Protein 1N5N (pdb70)

Nearest PDB structures (foldseek):
  1ix1-assembly1_B  TM=1.004E+00  e=1.210E-31  Pseudomonas aeruginosa
  1s17-assembly2_B  TM=1.002E+00  e=6.269E-31  Pseudomonas aeruginosa
  6jev-assembly1_A  TM=9.852E-01  e=1.104E-24  Acinetobacter baumannii MRSN 3527
  5j46-assembly1_A  TM=9.784E-01  e=1.003E-22  Burkholderia multivorans ATCC 17616
  6iky-assembly1_A  TM=9.535E-01  e=4.746E-15  Xanthomonas oryzae pv. oryzae KACC 10331

Secondary structure (DSSP, 8-state):
--PPPPP-TT-GGGGPBPBPPS---HHHHHHHHHHHHHHHHTT-SEEEGGGGT--BSEEEEE-STTS--EEEEEEEEEEES-S-EEEEEE--TTSTT--EEEEEES-EEEEEE-TTS-EEEEEE-HHHHHHHHHHHHHHBT--GGGGS-HHHHHHHHHHHHHHHHH-/-PPPPP-TT-GGGGPBPBPPS---HHHHHHHHHHHHHHHHTT-SEEEGGGGT--BSEEEEE-SSSS--EEEEEEEEEEES-SPBP--EE--TTSTT--EE---BSEEEEEEE-TTS-EEEEEEEHHHHHHHHHHHHHHBT--GGGGS-HHHHHHHHHHHHHHH-

Organism: Pseudomonas aeruginosa (strain ATCC 15692 / DSM 22644 / CIP 104116 / JCM 14847 / LMG 12228 / 1C / PRS 101 / PAO1) (NCBI:txid208964)

Sequence (331 aa):
MAILNILEFPDPRLRTIAKPVEVVDDAVRQLIDDMFETMYEAPGIGLAATQVNVHKRIVVMDLSEDKSEPRVFINPEFEPLTEEMDQYQEGCLSVPGFYENVDRPQKVRIKALDRDGNPFEEVAEGLLAVCIQHECDHLNGKLFVDYLSTLKRDRIRKKLEKQHRQQAILNILEFPDPRLRTIAKPVEVVDDAVRQLIDDMFETMYEAPGIGLAATQVNVHKRIVVMDLSEDKSEPRVFINPEFEPLTEEMDQYQEGCLSVPGFYENVDRPQKVRIKALDRDGNPFEEVAEGLLAVCIQHECDHLNGKLFVDYLSTLKRDRIRKKLEKQHR

B-factor: mean 24.52, std 13.26, range [7.73, 86.83]

Radius of gyration: 24.17 Å; Cα contacts (8 Å, |Δi|>4): 658; chains: 2; bounding box: 47×73×45 Å

Structure (mmCIF, N/CA/C/O backbone):
data_1N5N
#
_entry.id   1N5N
#
_cell.length_a   68.612
_cell.length_b   73.562
_cell.length_c   75.995
_cell.angle_alpha   90.00
_cell.angle_beta   90.00
_cell.angle_gamma   90.00
#
_symmetry.space_group_name_H-M   'P 21 21 21'
#
loop_
_entity.id
_entity.type
_entity.pdbx_description
1 polymer 'Peptide deformylase'
2 non-polymer 'ZINC ION'
3 non-polymer GLYCEROL
4 water water
#
loop_
_atom_site.group_PDB
_atom_site.id
_atom_site.type_symbol
_atom_site.label_atom_id
_atom_site.label_alt_id
_atom_site.label_comp_id
_atom_site.label_asym_id
_atom_site.label_entity_id
_atom_site.label_seq_id
_atom_site.pdbx_PDB_ins_code
_atom_site.Cartn_x
_atom_site.Cartn_y
_atom_site.Cartn_z
_atom_site.occupancy
_atom_site.B_iso_or_equiv
_atom_site.auth_seq_id
_atom_site.auth_comp_id
_atom_site.auth_asym_id
_atom_site.auth_atom_id
_atom_site.pdbx_PDB_model_num
ATOM 1 N N . MET A 1 13 ? 42.774 65.331 47.541 1.00 42.95 1 MET A N 1
ATOM 2 C CA . MET A 1 13 ? 43.896 64.451 46.956 1.00 48.19 1 MET A CA 1
ATOM 3 C C . MET A 1 13 ? 44.607 63.453 47.891 1.00 46.40 1 MET A C 1
ATOM 4 O O . MET A 1 13 ? 45.518 63.804 48.655 1.00 55.20 1 MET A O 1
ATOM 6 N N . ALA A 1 14 ? 44.308 62.181 47.724 1.00 34.32 2 ALA A N 1
ATOM 7 C CA . ALA A 1 14 ? 44.864 61.127 48.601 1.00 31.36 2 ALA A CA 1
ATOM 8 C C . ALA A 1 14 ? 45.898 60.231 47.972 1.00 33.46 2 ALA A C 1
ATOM 9 O O . ALA A 1 14 ? 45.763 59.754 46.790 1.00 27.33 2 ALA A O 1
ATOM 11 N N . ILE A 1 15 ? 46.902 59.912 48.773 1.00 22.14 3 ILE A N 1
ATOM 12 C CA . ILE A 1 15 ? 47.843 58.948 48.297 1.00 28.84 3 ILE A CA 1
ATOM 13 C C . ILE A 1 15 ? 47.211 57.631 48.828 1.00 37.82 3 ILE A C 1
ATOM 14 O O . ILE A 1 15 ? 47.067 57.471 50.054 1.00 31.99 3 ILE A O 1
ATOM 19 N N . LEU A 1 16 ? 46.854 56.697 47.933 1.00 24.32 4 LEU A N 1
ATOM 20 C CA . LEU A 1 16 ? 46.213 55.428 48.331 1.00 20.04 4 LEU A CA 1
ATOM 21 C C . LEU A 1 16 ? 47.264 54.365 48.654 1.00 16.36 4 LEU A C 1
ATOM 22 O O . LEU A 1 16 ? 48.367 54.273 48.057 1.00 18.30 4 LEU A O 1
ATOM 27 N N . ASN A 1 17 ? 46.880 53.368 49.443 1.00 17.91 5 ASN A N 1
ATOM 28 C CA . ASN A 1 17 ? 47.914 52.332 49.719 1.00 21.75 5 ASN A CA 1
ATOM 29 C C . ASN A 1 17 ? 47.961 51.410 48.521 1.00 20.46 5 ASN A C 1
ATOM 30 O O . ASN A 1 17 ? 46.845 51.054 48.020 1.00 21.28 5 ASN A O 1
ATOM 35 N N . ILE A 1 18 ? 49.156 51.001 48.099 1.00 17.03 6 ILE A N 1
ATOM 36 C CA . ILE A 1 18 ? 49.198 50.090 46.945 1.00 16.57 6 ILE A CA 1
ATOM 37 C C . ILE A 1 18 ? 49.394 48.688 47.507 1.00 19.78 6 ILE A C 1
ATOM 38 O O . ILE A 1 18 ? 50.365 48.486 48.322 1.00 16.70 6 ILE A O 1
ATOM 43 N N . LEU A 1 19 ? 48.470 47.792 47.130 1.00 15.00 7 LEU A N 1
ATOM 44 C CA . LEU A 1 19 ? 48.621 46.410 47.554 1.00 18.84 7 LEU A CA 1
ATOM 45 C C . LEU A 1 19 ? 49.893 45.847 47.011 1.00 15.81 7 LEU A C 1
ATOM 46 O O . LEU A 1 19 ? 50.320 46.117 45.830 1.00 17.16 7 LEU A O 1
ATOM 51 N N . GLU A 1 20 ? 50.429 44.839 47.728 1.00 17.30 8 GLU A N 1
ATOM 52 C CA . GLU A 1 20 ? 51.649 44.195 47.209 1.00 11.25 8 GLU A CA 1
ATOM 53 C C . GLU A 1 20 ? 51.523 42.681 47.161 1.00 17.33 8 GLU A C 1
ATOM 54 O O . GLU A 1 20 ? 50.867 42.100 48.043 1.00 18.37 8 GLU A O 1
ATOM 60 N N . PHE A 1 21 ? 52.087 42.139 46.115 1.00 17.45 9 PHE A N 1
ATOM 61 C CA . PHE A 1 21 ? 52.133 40.659 45.928 1.00 20.21 9 PHE A CA 1
ATOM 62 C C . PHE A 1 21 ? 52.726 40.185 47.352 1.00 22.10 9 PHE A C 1
ATOM 63 O O . PHE A 1 21 ? 53.806 40.655 47.747 1.00 20.12 9 PHE A O 1
ATOM 71 N N . PRO A 1 22 ? 52.160 39.096 47.958 1.00 30.24 10 PRO A N 1
ATOM 72 C CA . PRO A 1 22 ? 51.068 38.262 47.457 1.00 16.21 10 PRO A CA 1
ATOM 73 C C . PRO A 1 22 ? 49.691 38.464 48.031 1.00 21.93 10 PRO A C 1
ATOM 74 O O . PRO A 1 22 ? 48.922 37.497 48.282 1.00 25.41 10 PRO A O 1
ATOM 78 N N . ASP A 1 23 ? 49.355 39.673 48.261 1.00 19.27 11 ASP A N 1
ATOM 79 C CA . ASP A 1 23 ? 48.041 40.037 48.796 1.00 17.86 11 ASP A CA 1
ATOM 80 C C . ASP A 1 23 ? 46.996 39.412 47.804 1.00 24.76 11 ASP A C 1
ATOM 81 O O . ASP A 1 23 ? 46.953 39.673 46.575 1.00 21.46 11 ASP A O 1
ATOM 86 N N . PRO A 1 24 ? 46.139 38.555 48.322 1.00 18.05 12 PRO A N 1
ATOM 87 C CA . PRO A 1 24 ? 45.176 37.934 47.359 1.00 21.15 12 PRO A CA 1
ATOM 88 C C . PRO A 1 24 ? 44.260 38.920 46.756 1.00 18.20 12 PRO A C 1
ATOM 89 O O . PRO A 1 24 ? 43.523 38.581 45.804 1.00 22.99 12 PRO A O 1
ATOM 93 N N . ARG A 1 25 ? 44.140 40.114 47.349 1.00 18.03 13 ARG A N 1
ATOM 94 C CA . ARG A 1 25 ? 43.194 41.003 46.710 1.00 19.83 13 ARG A CA 1
ATOM 95 C C . ARG A 1 25 ? 43.684 41.461 45.283 1.00 27.92 13 ARG A C 1
ATOM 96 O O . ARG A 1 25 ? 42.890 41.966 44.527 1.00 20.93 13 ARG A O 1
ATOM 104 N N . LEU A 1 26 ? 44.958 41.251 44.981 1.00 16.84 14 LEU A N 1
ATOM 105 C CA . LEU A 1 26 ? 45.485 41.630 43.675 1.00 11.80 14 LEU A CA 1
ATOM 106 C C . LEU A 1 26 ? 44.968 40.617 42.675 1.00 18.67 14 LEU A C 1
ATOM 107 O O . LEU A 1 26 ? 45.233 40.731 41.478 1.00 19.25 14 LEU A O 1
ATOM 112 N N . ARG A 1 27 ? 44.344 39.476 43.161 1.00 18.69 15 ARG A N 1
ATOM 113 C CA . ARG A 1 27 ? 43.851 38.529 42.156 1.00 17.38 15 ARG A CA 1
ATOM 114 C C . ARG A 1 27 ? 42.380 38.779 41.810 1.00 19.00 15 ARG A C 1
ATOM 115 O O . ARG A 1 27 ? 41.816 38.031 40.996 1.00 19.17 15 ARG A O 1
ATOM 123 N N . THR A 1 28 ? 41.761 39.794 42.378 1.00 19.46 16 THR A N 1
ATOM 124 C CA . THR A 1 28 ? 40.411 39.970 42.059 1.00 21.57 16 THR A CA 1
ATOM 125 C C . THR A 1 28 ? 40.200 40.509 40.686 1.00 26.66 16 THR A C 1
ATOM 126 O O . THR A 1 28 ? 40.969 41.346 40.225 1.00 18.91 16 THR A O 1
ATOM 130 N N . ILE A 1 29 ? 39.116 40.083 40.054 1.00 18.00 17 ILE A N 1
ATOM 131 C CA . ILE A 1 29 ? 38.845 40.576 38.679 1.00 22.15 17 ILE A CA 1
ATOM 132 C C . ILE A 1 29 ? 38.076 41.825 38.823 1.00 22.54 17 ILE A C 1
ATOM 133 O O . ILE A 1 29 ? 37.011 41.912 39.454 1.00 18.87 17 ILE A O 1
ATOM 138 N N . ALA A 1 30 ? 38.543 42.878 38.200 1.00 16.27 18 ALA A N 1
ATOM 139 C CA . ALA A 1 30 ? 37.881 44.182 38.369 1.00 15.44 18 ALA A CA 1
ATOM 140 C C . ALA A 1 30 ? 36.535 44.229 37.584 1.00 16.24 18 ALA A C 1
ATOM 141 O O . ALA A 1 30 ? 36.427 43.717 36.465 1.00 15.50 18 ALA A O 1
ATOM 143 N N . LYS A 1 31 ? 35.568 44.939 38.130 1.00 16.83 19 LYS A N 1
ATOM 144 C CA . LYS A 1 31 ? 34.289 45.094 37.419 1.00 23.83 19 LYS A CA 1
ATOM 145 C C . LYS A 1 31 ? 34.320 46.355 36.557 1.00 21.83 19 LYS A C 1
ATOM 146 O O . LYS A 1 31 ? 34.964 47.376 36.903 1.00 19.44 19 LYS A O 1
ATOM 152 N N . PRO A 1 32 ? 33.631 46.272 35.441 1.00 15.83 20 PRO A N 1
ATOM 153 C CA . PRO A 1 32 ? 33.582 47.429 34.518 1.00 14.61 20 PRO A CA 1
ATOM 154 C C . PRO A 1 32 ? 32.946 48.618 35.194 1.00 22.47 20 PRO A C 1
ATOM 155 O O . PRO A 1 32 ? 32.071 48.436 36.084 1.00 19.86 20 PRO A O 1
ATOM 159 N N . VAL A 1 33 ? 33.376 49.809 34.788 1.00 15.73 21 VAL A N 1
ATOM 160 C CA . VAL A 1 33 ? 32.824 51.082 35.208 1.00 16.71 21 VAL A CA 1
ATOM 161 C C . VAL A 1 33 ? 31.604 51.281 34.296 1.00 23.05 21 VAL A C 1
ATOM 162 O O . VAL A 1 33 ? 31.762 51.277 33.051 1.00 19.00 21 VAL A O 1
ATOM 166 N N . GLU A 1 34 ? 30.413 51.485 34.924 1.00 21.47 22 GLU A N 1
ATOM 167 C CA . GLU A 1 34 ? 29.199 51.651 34.106 1.00 19.73 22 GLU A CA 1
ATOM 168 C C . GLU A 1 34 ? 28.911 53.104 33.825 1.00 23.33 22 GLU A C 1
ATOM 169 O O . GLU A 1 34 ? 28.225 53.386 32.885 1.00 25.94 22 GLU A O 1
ATOM 175 N N . VAL A 1 35 ? 29.430 54.025 34.626 1.00 19.77 23 VAL A N 1
ATOM 176 C CA . VAL A 1 35 ? 29.288 55.456 34.277 1.00 23.72 23 VAL A CA 1
ATOM 177 C C . VAL A 1 35 ? 30.528 56.186 34.794 1.00 17.17 23 VAL A C 1
ATOM 178 O O . VAL A 1 35 ? 31.003 55.949 35.913 1.00 19.04 23 VAL A O 1
ATOM 182 N N . VAL A 1 36 ? 31.034 57.025 33.974 1.00 20.06 24 VAL A N 1
ATOM 183 C CA . VAL A 1 36 ? 32.182 57.786 34.399 1.00 14.11 24 VAL A CA 1
ATOM 184 C C . VAL A 1 36 ? 31.671 59.088 35.000 1.00 20.61 24 VAL A C 1
ATOM 185 O O . VAL A 1 36 ? 31.513 60.041 34.325 1.00 25.82 24 VAL A O 1
ATOM 189 N N . ASP A 1 37 ? 31.555 59.093 36.293 1.00 20.10 25 ASP A N 1
ATOM 190 C CA . ASP A 1 37 ? 31.091 60.268 36.998 1.00 23.09 25 ASP A CA 1
ATOM 191 C C . ASP A 1 37 ? 32.205 60.955 37.782 1.00 31.92 25 ASP A C 1
ATOM 192 O O . ASP A 1 37 ? 33.455 60.636 37.611 1.00 20.14 25 ASP A O 1
ATOM 197 N N . ASP A 1 38 ? 31.805 61.992 38.527 1.00 27.66 26 ASP A N 1
ATOM 198 C CA . ASP A 1 38 ? 32.808 62.663 39.254 1.00 35.83 26 ASP A CA 1
ATOM 199 C C . ASP A 1 38 ? 33.482 61.797 40.347 1.00 31.13 26 ASP A C 1
ATOM 200 O O . ASP A 1 38 ? 34.646 62.069 40.594 1.00 30.63 26 ASP A O 1
ATOM 205 N N . ALA A 1 39 ? 32.812 60.834 40.963 1.00 21.79 27 ALA A N 1
ATOM 206 C CA . ALA A 1 39 ? 33.372 59.940 41.910 1.00 24.60 27 ALA A CA 1
ATOM 207 C C . ALA A 1 39 ? 34.567 59.154 41.160 1.00 26.19 27 ALA A C 1
ATOM 208 O O . ALA A 1 39 ? 35.640 58.927 41.711 1.00 18.90 27 ALA A O 1
ATOM 210 N N . VAL A 1 40 ? 34.290 58.706 39.939 1.00 19.18 28 VAL A N 1
ATOM 211 C CA . VAL A 1 40 ? 35.347 57.961 39.156 1.00 17.76 28 VAL A CA 1
ATOM 212 C C . VAL A 1 40 ? 36.524 58.919 38.868 1.00 18.71 28 VAL A C 1
ATOM 213 O O . VAL A 1 40 ? 37.686 58.550 39.016 1.00 16.06 28 VAL A O 1
ATOM 217 N N . ARG A 1 41 ? 36.219 60.123 38.401 1.00 14.37 29 ARG A N 1
ATOM 218 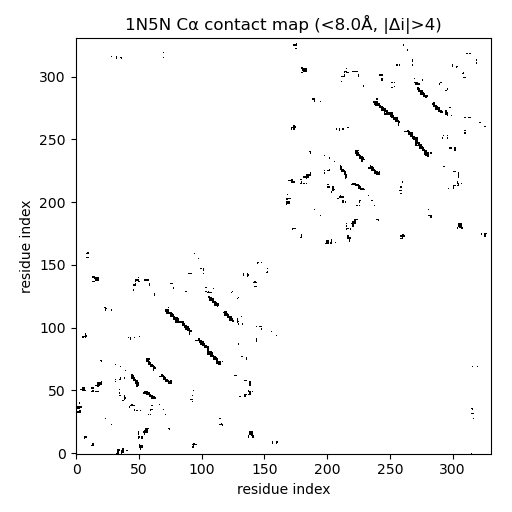C CA . ARG A 1 41 ? 37.310 61.066 38.165 1.00 17.25 29 ARG A CA 1
ATOM 219 C C . ARG A 1 41 ? 38.058 61.404 39.454 1.00 14.90 29 ARG A C 1
ATOM 220 O O . ARG A 1 41 ? 39.307 61.569 39.391 1.00 17.00 29 ARG A O 1
ATOM 228 N N . GLN A 1 42 ? 37.363 61.538 40.587 1.00 15.18 30 GLN A N 1
ATOM 229 C CA . GLN A 1 42 ? 38.149 61.770 41.801 1.00 16.75 30 GLN A CA 1
ATOM 230 C C . GLN A 1 42 ? 39.113 60.553 42.100 1.00 13.68 30 GLN A C 1
ATOM 231 O O . GLN A 1 42 ? 40.241 60.727 42.580 1.00 13.61 30 GLN A O 1
ATOM 237 N N . LEU A 1 43 ? 38.617 59.350 41.924 1.00 17.38 31 LEU A N 1
ATOM 238 C CA . LEU A 1 43 ? 39.463 58.162 42.149 1.00 14.53 31 LEU A CA 1
ATOM 239 C C . LEU A 1 43 ? 40.626 58.240 41.178 1.00 14.99 31 LEU A C 1
ATOM 240 O O . LEU A 1 43 ? 41.730 57.946 41.524 1.00 12.69 31 LEU A O 1
ATOM 245 N N . ILE A 1 44 ? 40.370 58.562 39.907 1.00 17.18 32 ILE A N 1
ATOM 246 C CA . ILE A 1 44 ? 41.477 58.696 38.979 1.00 10.78 32 ILE A CA 1
ATOM 247 C C . ILE A 1 44 ? 42.541 59.722 39.438 1.00 10.16 32 ILE A C 1
ATOM 248 O O . ILE A 1 44 ? 43.782 59.458 39.365 1.00 11.15 32 ILE A O 1
ATOM 253 N N . ASP A 1 45 ? 42.090 60.858 39.933 1.00 12.10 33 ASP A N 1
ATOM 254 C CA . ASP A 1 45 ? 43.054 61.835 40.415 1.00 10.38 33 ASP A CA 1
ATOM 255 C C . ASP A 1 45 ? 43.818 61.274 41.616 1.00 11.90 33 ASP A C 1
ATOM 256 O O . ASP A 1 45 ? 45.010 61.508 41.754 1.00 12.23 33 ASP A O 1
ATOM 261 N N . ASP A 1 46 ? 43.160 60.539 42.477 1.00 12.79 34 ASP A N 1
ATOM 262 C CA . ASP A 1 46 ? 43.942 59.951 43.608 1.00 12.96 34 ASP A CA 1
ATOM 263 C C . ASP A 1 46 ? 44.920 58.849 43.122 1.00 12.60 34 ASP A C 1
ATOM 264 O O . ASP A 1 46 ? 46.045 58.664 43.634 1.00 13.95 34 ASP A O 1
ATOM 269 N N . MET A 1 47 ? 44.487 58.104 42.108 1.00 13.94 35 MET A N 1
ATOM 270 C CA . MET A 1 47 ? 45.355 57.057 41.532 1.00 10.82 35 MET A CA 1
ATOM 271 C C . MET A 1 47 ? 46.517 57.709 40.815 1.00 8.62 35 MET A C 1
ATOM 272 O O . MET A 1 47 ? 47.705 57.219 40.985 1.00 10.28 35 MET A O 1
ATOM 277 N N . PHE A 1 48 ? 46.261 58.882 40.172 1.00 10.78 36 PHE A N 1
ATOM 278 C CA . PHE A 1 48 ? 47.444 59.535 39.548 1.00 11.29 36 PHE A CA 1
ATOM 279 C C . PHE A 1 48 ? 48.414 60.075 40.648 1.00 14.26 36 PHE A C 1
ATOM 280 O O . PHE A 1 48 ? 49.592 60.001 40.575 1.00 11.64 36 PHE A O 1
ATOM 288 N N . GLU A 1 49 ? 47.875 60.587 41.717 1.00 11.37 37 GLU A N 1
ATOM 289 C CA . GLU A 1 49 ? 48.800 61.191 42.739 1.00 14.68 37 GLU A CA 1
ATOM 290 C C . GLU A 1 49 ? 49.556 60.030 43.403 1.00 12.52 37 GLU A C 1
ATOM 291 O O . GLU A 1 49 ? 50.753 60.148 43.711 1.00 18.14 37 GLU A O 1
ATOM 297 N N . THR A 1 50 ? 48.867 58.901 43.594 1.00 13.35 38 THR A N 1
ATOM 298 C CA . THR A 1 50 ? 49.531 57.728 44.160 1.00 12.04 38 THR A CA 1
ATOM 299 C C . THR A 1 50 ? 50.607 57.216 43.271 1.00 12.24 38 THR A C 1
ATOM 300 O O . THR A 1 50 ? 51.774 56.908 43.695 1.00 13.99 38 THR A O 1
ATOM 304 N N . MET A 1 51 ? 50.306 57.135 41.964 1.00 10.99 39 MET A N 1
ATOM 305 C CA . MET A 1 51 ? 51.308 56.650 40.975 1.00 11.95 39 MET A CA 1
ATOM 306 C C . MET A 1 51 ? 52.483 57.649 40.860 1.00 13.68 39 MET A C 1
ATOM 307 O O . MET A 1 51 ? 53.685 57.229 40.762 1.00 14.50 39 MET A O 1
ATOM 312 N N . TYR A 1 52 ? 52.147 58.956 40.844 1.00 12.20 40 TYR A N 1
ATOM 313 C CA . TYR A 1 52 ? 53.288 59.905 40.713 1.00 18.28 40 TYR A CA 1
ATOM 314 C C . TYR A 1 52 ? 54.143 59.888 41.958 1.00 17.33 40 TYR A C 1
ATOM 315 O O . TYR A 1 52 ? 55.372 60.043 41.817 1.00 15.65 40 TYR A O 1
ATOM 324 N N . GLU A 1 53 ? 53.541 59.616 43.088 1.00 16.12 41 GLU A N 1
ATOM 325 C CA . GLU A 1 53 ? 54.350 59.689 44.341 1.00 19.08 41 GLU A CA 1
ATOM 326 C C . GLU A 1 53 ? 55.193 58.421 44.582 1.00 26.96 41 GLU A C 1
ATOM 327 O O . GLU A 1 53 ? 56.187 58.450 45.222 1.00 19.67 41 GLU A O 1
ATOM 333 N N . ALA A 1 54 ? 54.796 57.331 43.972 1.00 16.11 42 ALA A N 1
ATOM 334 C CA . ALA A 1 54 ? 55.410 55.999 44.167 1.00 18.64 42 ALA A CA 1
ATOM 335 C C . ALA A 1 54 ? 56.950 56.056 43.982 1.00 27.63 42 ALA A C 1
ATOM 336 O O . ALA A 1 54 ? 57.643 55.677 44.919 1.00 35.42 42 ALA A O 1
ATOM 338 N N . PRO A 1 55 ? 57.486 56.443 42.785 1.00 24.90 43 PRO A N 1
ATOM 339 C CA . PRO A 1 55 ? 56.739 56.829 41.549 1.00 19.53 43 PRO A CA 1
ATOM 340 C C . PRO A 1 55 ? 56.642 55.595 40.600 1.00 18.72 43 PRO A C 1
ATOM 341 O O . PRO A 1 55 ? 57.389 54.610 40.707 1.00 15.88 43 PRO A O 1
ATOM 345 N N . GLY A 1 56 ? 55.707 55.630 39.635 1.00 13.67 44 GLY A N 1
ATOM 346 C CA . GLY A 1 56 ? 55.539 54.529 38.709 1.00 14.17 44 GLY A CA 1
ATOM 347 C C . GLY A 1 56 ? 54.940 55.203 37.451 1.00 15.65 44 GLY A C 1
ATOM 348 O O . GLY A 1 56 ? 54.597 56.433 37.532 1.00 15.37 44 GLY A O 1
ATOM 349 N N . ILE A 1 57 ? 54.909 54.494 36.320 1.00 13.45 45 ILE A N 1
ATOM 350 C CA . ILE A 1 57 ? 54.320 55.039 35.138 1.00 11.35 45 ILE A CA 1
ATOM 351 C C . ILE A 1 57 ? 52.918 54.461 34.854 1.00 10.72 45 ILE A C 1
ATOM 352 O O . ILE A 1 57 ? 52.279 54.907 33.872 1.00 12.51 45 ILE A O 1
ATOM 357 N N . GLY A 1 58 ? 52.469 53.491 35.686 1.00 12.39 46 GLY A N 1
ATOM 358 C CA . GLY A 1 58 ? 51.145 52.969 35.363 1.00 14.79 46 GLY A CA 1
ATOM 359 C C . GLY A 1 58 ? 50.557 52.474 36.672 1.00 13.96 46 GLY A C 1
ATOM 360 O O . GLY A 1 58 ? 51.290 52.116 37.587 1.00 12.16 46 GLY A O 1
ATOM 361 N N . LEU A 1 59 ? 49.242 52.533 36.779 1.00 7.78 47 LEU A N 1
ATOM 362 C CA . LEU A 1 59 ? 48.702 52.028 38.045 1.00 8.70 47 LEU A CA 1
ATOM 363 C C . LEU A 1 59 ? 47.205 51.559 37.685 1.00 11.90 47 LEU A C 1
ATOM 364 O O . LEU A 1 59 ? 46.528 52.250 36.968 1.00 15.85 47 LEU A O 1
ATOM 369 N N . ALA A 1 60 ? 46.850 50.350 38.076 1.00 8.31 48 ALA A N 1
ATOM 370 C CA . ALA A 1 60 ? 45.433 49.865 37.844 1.00 9.50 48 ALA A CA 1
ATOM 371 C C . ALA A 1 60 ? 44.672 49.967 39.183 1.00 13.31 48 ALA A C 1
ATOM 372 O O . ALA A 1 60 ? 45.235 49.847 40.247 1.00 12.59 48 ALA A O 1
ATOM 374 N N . ALA A 1 61 ? 43.363 50.177 39.093 1.00 13.55 49 ALA A N 1
ATOM 375 C CA . ALA A 1 61 ? 42.657 50.403 40.339 1.00 12.21 49 ALA A CA 1
ATOM 376 C C . ALA A 1 61 ? 42.712 49.209 41.253 1.00 11.63 49 ALA A C 1
ATOM 377 O O . ALA A 1 61 ? 42.704 49.348 42.537 1.00 14.66 49 ALA A O 1
ATOM 379 N N . THR A 1 62 ? 42.847 48.062 40.665 1.00 11.45 50 THR A N 1
ATOM 380 C CA . THR A 1 62 ? 42.939 46.811 41.484 1.00 15.94 50 THR A CA 1
ATOM 381 C C . THR A 1 62 ? 44.078 46.964 42.505 1.00 18.13 50 THR A C 1
ATOM 382 O O . THR A 1 62 ? 44.005 46.518 43.638 1.00 15.78 50 THR A O 1
ATOM 386 N N . GLN A 1 63 ? 45.171 47.587 42.073 1.00 14.74 51 GLN A N 1
ATOM 387 C CA . GLN A 1 63 ? 46.259 47.741 42.990 1.00 11.79 51 GLN A CA 1
ATOM 388 C C . GLN A 1 63 ? 46.035 48.614 44.146 1.00 13.87 51 GLN A C 1
ATOM 389 O O . GLN A 1 63 ? 46.876 48.577 44.990 1.00 17.35 51 GLN A O 1
ATOM 395 N N . VAL A 1 64 ? 45.021 49.495 44.170 1.00 13.76 52 VAL A N 1
ATOM 396 C CA . VAL A 1 64 ? 44.772 50.335 45.312 1.00 14.72 52 VAL A CA 1
ATOM 397 C C . VAL A 1 64 ? 43.540 49.760 45.957 1.00 15.62 52 VAL A C 1
ATOM 398 O O . VAL A 1 64 ? 42.889 50.491 46.650 1.00 19.95 52 VAL A O 1
ATOM 402 N N . ASN A 1 65 ? 43.257 48.466 45.637 1.00 13.82 53 ASN A N 1
ATOM 403 C CA . ASN A 1 65 ? 42.096 47.726 46.206 1.00 15.12 53 ASN A CA 1
ATOM 404 C C . ASN A 1 65 ? 40.759 48.303 45.813 1.00 24.76 53 ASN A C 1
ATOM 405 O O . ASN A 1 65 ? 39.815 48.316 46.583 1.00 18.68 53 ASN A O 1
ATOM 410 N N . VAL A 1 66 ? 40.691 48.821 44.603 1.00 16.42 54 VAL A N 1
ATOM 411 C CA . VAL A 1 66 ? 39.381 49.337 44.103 1.00 20.10 54 VAL A CA 1
ATOM 412 C C . VAL A 1 66 ? 39.192 48.479 42.900 1.00 18.94 54 VAL A C 1
ATOM 413 O O . VAL A 1 66 ? 39.825 48.648 41.895 1.00 19.01 54 VAL A O 1
ATOM 417 N N . HIS A 1 67 ? 38.197 47.595 42.955 1.00 16.76 55 HIS A N 1
ATOM 418 C CA . HIS A 1 67 ? 38.133 46.635 41.914 1.00 12.73 55 HIS A CA 1
ATOM 419 C C . HIS A 1 67 ? 37.280 47.022 40.793 1.00 22.21 55 HIS A C 1
ATOM 420 O O . HIS A 1 67 ? 36.215 46.460 40.579 1.00 15.46 55 HIS A O 1
ATOM 427 N N . LYS A 1 68 ? 37.754 48.061 40.078 1.00 17.09 56 LYS A N 1
ATOM 428 C CA . LYS A 1 68 ? 36.944 48.640 38.993 1.00 16.46 56 LYS A CA 1
ATOM 429 C C . LYS A 1 68 ? 37.971 48.739 37.839 1.00 17.45 56 LYS A C 1
ATOM 430 O O . LYS A 1 68 ? 39.198 48.912 38.087 1.00 15.21 56 LYS A O 1
ATOM 436 N N . ARG A 1 69 ? 37.439 48.775 36.636 1.00 12.76 57 ARG A N 1
ATOM 437 C CA . ARG A 1 69 ? 38.414 48.658 35.498 1.00 10.76 57 ARG A CA 1
ATOM 438 C C . ARG A 1 69 ? 38.832 50.034 35.125 1.00 14.99 57 ARG A C 1
ATOM 439 O O . ARG A 1 69 ? 38.352 50.656 34.168 1.00 13.45 57 ARG A O 1
ATOM 447 N N . ILE A 1 70 ? 39.877 50.468 35.857 1.00 11.63 58 ILE A N 1
ATOM 448 C CA . ILE A 1 70 ? 40.403 51.814 35.535 1.00 11.95 58 ILE A CA 1
ATOM 449 C C . ILE A 1 70 ? 41.908 51.744 35.550 1.00 11.13 58 ILE A C 1
ATOM 450 O O . ILE A 1 70 ? 42.421 51.197 36.492 1.00 10.37 58 ILE A O 1
ATOM 455 N N . VAL A 1 71 ? 42.595 52.271 34.525 1.00 9.34 59 VAL A N 1
ATOM 456 C CA . VAL A 1 71 ? 44.038 52.269 34.552 1.00 11.28 59 VAL A CA 1
ATOM 457 C C . VAL A 1 71 ? 44.489 53.776 34.341 1.00 11.96 59 VAL A C 1
ATOM 458 O O . VAL A 1 71 ? 43.886 54.460 33.504 1.00 14.74 59 VAL A O 1
ATOM 462 N N . VAL A 1 72 ? 45.435 54.259 35.109 1.00 10.98 60 VAL A N 1
ATOM 463 C CA . VAL A 1 72 ? 46.048 55.557 34.802 1.00 10.78 60 VAL A CA 1
ATOM 464 C C . VAL A 1 72 ? 47.587 55.281 34.397 1.00 12.88 60 VAL A C 1
ATOM 465 O O . VAL A 1 72 ? 48.201 54.288 34.780 1.00 13.90 60 VAL A O 1
ATOM 469 N N . MET A 1 73 ? 48.136 56.190 33.596 1.00 10.89 61 MET A N 1
ATOM 470 C CA . MET A 1 73 ? 49.501 56.047 33.230 1.00 12.84 61 MET A CA 1
ATOM 471 C C . MET A 1 73 ? 50.098 57.446 32.923 1.00 8.51 61 MET A C 1
ATOM 472 O O . MET A 1 73 ? 49.363 58.409 32.595 1.00 11.26 61 MET A O 1
ATOM 477 N N . ASP A 1 74 ? 51.394 57.491 32.990 1.00 11.35 62 ASP A N 1
ATOM 478 C CA . ASP A 1 74 ? 52.044 58.686 32.477 1.00 9.48 62 ASP A CA 1
ATOM 479 C C . ASP A 1 74 ? 53.507 58.241 32.226 1.00 17.54 62 ASP A C 1
ATOM 480 O O . ASP A 1 74 ? 54.254 57.901 33.114 1.00 14.54 62 ASP A O 1
ATOM 485 N N . LEU A 1 75 ? 53.747 58.106 30.953 1.00 12.48 63 LEU A N 1
ATOM 486 C CA . LEU A 1 75 ? 54.999 57.543 30.537 1.00 17.23 63 LEU A CA 1
ATOM 487 C C . LEU A 1 75 ? 56.080 58.570 30.468 1.00 18.95 63 LEU A C 1
ATOM 488 O O . LEU A 1 75 ? 57.220 58.184 30.110 1.00 22.07 63 LEU A O 1
ATOM 493 N N . SER A 1 76 ? 55.779 59.822 30.709 1.00 19.05 64 SER A N 1
ATOM 494 C CA . SER A 1 76 ? 56.827 60.838 30.494 1.00 21.15 64 SER A CA 1
ATOM 495 C C . SER A 1 76 ? 57.724 60.935 31.681 1.00 24.15 64 SER A C 1
ATOM 496 O O . SER A 1 76 ? 57.348 60.563 32.804 1.00 24.77 64 SER A O 1
ATOM 499 N N . GLU A 1 77 ? 58.863 61.608 31.462 1.00 33.45 65 GLU A N 1
ATOM 500 C CA . GLU A 1 77 ? 59.818 61.826 32.548 1.00 37.41 65 GLU A CA 1
ATOM 501 C C . GLU A 1 77 ? 59.450 62.987 33.437 1.00 32.15 65 GLU A C 1
ATOM 502 O O . GLU A 1 77 ? 59.803 63.005 34.605 1.00 30.54 65 GLU A O 1
ATOM 508 N N . ASP A 1 78 ? 58.633 63.870 32.921 1.00 25.17 66 ASP A N 1
ATOM 509 C CA . ASP A 1 78 ? 58.254 65.054 33.685 1.00 32.15 66 ASP A CA 1
ATOM 510 C C . ASP A 1 78 ? 56.833 65.105 34.178 1.00 28.11 66 ASP A C 1
ATOM 511 O O . ASP A 1 78 ? 56.376 66.123 34.501 1.00 27.29 66 ASP A O 1
ATOM 516 N N . LYS A 1 79 ? 56.085 63.995 34.056 1.00 24.55 67 LYS A N 1
ATOM 517 C CA . LYS A 1 79 ? 54.749 63.975 34.634 1.00 24.76 67 LYS A CA 1
ATOM 518 C C . LYS A 1 79 ? 53.865 64.907 33.873 1.00 23.54 67 LYS A C 1
ATOM 519 O O . LYS A 1 79 ? 52.838 65.406 34.314 1.00 40.58 67 LYS A O 1
ATOM 525 N N . SER A 1 80 ? 54.093 64.970 32.528 1.00 17.87 68 SER A N 1
ATOM 526 C CA . SER A 1 80 ? 53.353 65.890 31.704 1.00 18.40 68 SER A CA 1
ATOM 527 C C . SER A 1 80 ? 52.387 65.269 30.735 1.00 20.85 68 SER A C 1
ATOM 528 O O . SER A 1 80 ? 51.816 65.951 29.893 1.00 23.04 68 SER A O 1
ATOM 531 N N . GLU A 1 81 ? 52.251 63.927 30.757 1.00 16.61 69 GLU A N 1
ATOM 532 C CA . GLU A 1 81 ? 51.369 63.297 29.728 1.00 12.22 69 GLU A CA 1
ATOM 533 C C . GLU A 1 81 ? 50.442 62.199 30.442 1.00 10.33 69 GLU A C 1
ATOM 534 O O . GLU A 1 81 ? 50.519 61.014 30.161 1.00 18.21 69 GLU A O 1
ATOM 540 N N . PRO A 1 82 ? 49.484 62.672 31.271 1.00 13.40 70 PRO A N 1
ATOM 541 C CA . PRO A 1 82 ? 48.677 61.651 31.952 1.00 11.02 70 PRO A CA 1
ATOM 542 C C . PRO A 1 82 ? 47.735 61.031 30.912 1.00 14.84 70 PRO A C 1
ATOM 543 O O . PRO A 1 82 ? 47.294 61.752 29.961 1.00 15.56 70 PRO A O 1
ATOM 547 N N . ARG A 1 83 ? 47.400 59.772 31.110 1.00 11.45 71 ARG A N 1
ATOM 548 C CA . ARG A 1 83 ? 46.566 59.057 30.225 1.00 14.74 71 ARG A CA 1
ATOM 549 C C . ARG A 1 83 ? 45.608 58.269 31.169 1.00 14.09 71 ARG A C 1
ATOM 550 O O . ARG A 1 83 ? 46.013 57.711 32.138 1.00 13.62 71 ARG A O 1
ATOM 558 N N . VAL A 1 84 ? 44.413 58.185 30.699 1.00 8.53 72 VAL A N 1
ATOM 559 C CA . VAL A 1 84 ? 43.394 57.481 31.450 1.00 10.49 72 VAL A CA 1
ATOM 560 C C . VAL A 1 84 ? 42.811 56.430 30.515 1.00 13.15 72 VAL A C 1
ATOM 561 O O . VAL A 1 84 ? 42.449 56.760 29.361 1.00 11.64 72 VAL A O 1
ATOM 565 N N . PHE A 1 85 ? 42.592 55.213 31.043 1.00 10.48 73 PHE A N 1
ATOM 566 C CA . PHE A 1 85 ? 41.912 54.208 30.210 1.00 11.45 73 PHE A CA 1
ATOM 567 C C . PHE A 1 85 ? 40.891 53.571 31.156 1.00 13.56 73 PHE A C 1
ATOM 568 O O . PHE A 1 85 ? 41.243 52.859 32.099 1.00 15.50 73 PHE A O 1
ATOM 576 N N . ILE A 1 86 ? 39.603 53.690 30.813 1.00 11.99 74 ILE A N 1
ATOM 577 C CA . ILE A 1 86 ? 38.572 53.081 31.686 1.00 12.37 74 ILE A CA 1
ATOM 578 C C . ILE A 1 86 ? 37.976 51.969 30.778 1.00 16.28 74 ILE A C 1
ATOM 579 O O . ILE A 1 86 ? 37.780 52.153 29.602 1.00 13.50 74 ILE A O 1
ATOM 584 N N . ASN A 1 87 ? 37.685 50.869 31.425 1.00 12.30 75 ASN A N 1
ATOM 585 C CA . ASN A 1 87 ? 37.223 49.599 30.806 1.00 13.29 75 ASN A CA 1
ATOM 586 C C . ASN A 1 87 ? 38.127 49.310 29.623 1.00 14.21 75 ASN A C 1
ATOM 587 O O . ASN A 1 87 ? 37.708 49.030 28.506 1.00 12.14 75 ASN A O 1
ATOM 592 N N . PRO A 1 88 ? 39.463 49.343 29.869 1.00 15.05 76 PRO A N 1
ATOM 593 C CA . PRO A 1 88 ? 40.350 49.083 28.740 1.00 11.35 76 PRO A CA 1
ATOM 594 C C . PRO A 1 88 ? 40.337 47.618 28.300 1.00 17.14 76 PRO A C 1
ATOM 595 O O . PRO A 1 88 ? 40.163 46.667 29.069 1.00 12.93 76 PRO A O 1
ATOM 599 N N . GLU A 1 89 ? 40.687 47.472 27.031 1.00 13.82 77 GLU A N 1
ATOM 600 C CA . GLU A 1 89 ? 40.831 46.180 26.422 1.00 18.49 77 GLU A CA 1
ATOM 601 C C . GLU A 1 89 ? 41.924 46.381 25.361 1.00 16.74 77 GLU A C 1
ATOM 602 O O . GLU A 1 89 ? 42.207 47.502 24.854 1.00 16.56 77 GLU A O 1
ATOM 608 N N . PHE A 1 90 ? 42.628 45.295 25.070 1.00 15.10 78 PHE A N 1
ATOM 609 C CA . PHE A 1 90 ? 43.577 45.458 23.953 1.00 14.09 78 PHE A CA 1
ATOM 610 C C . PHE A 1 90 ? 43.491 44.193 23.127 1.00 19.09 78 PHE A C 1
ATOM 611 O O . PHE A 1 90 ? 43.086 43.115 23.603 1.00 13.32 78 PHE A O 1
ATOM 619 N N . GLU A 1 91 ? 43.950 44.342 21.910 1.00 17.09 79 GLU A N 1
ATOM 620 C CA . GLU A 1 91 ? 43.971 43.148 21.006 1.00 16.49 79 GLU A CA 1
ATOM 621 C C . GLU A 1 91 ? 45.318 43.252 20.317 1.00 20.54 79 GLU A C 1
ATOM 622 O O . GLU A 1 91 ? 45.599 44.326 19.726 1.00 19.83 79 GLU A O 1
ATOM 628 N N . PRO A 1 92 ? 46.124 42.178 20.317 1.00 15.43 80 PRO A N 1
ATOM 629 C CA . PRO A 1 92 ? 47.420 42.229 19.685 1.00 15.30 80 PRO A CA 1
ATOM 630 C C . PRO A 1 92 ? 47.289 42.486 18.192 1.00 15.64 80 PRO A C 1
ATOM 631 O O . PRO A 1 92 ? 46.344 42.034 17.513 1.00 19.40 80 PRO A O 1
ATOM 635 N N . LEU A 1 93 ? 48.200 43.253 17.705 1.00 15.74 81 LEU A N 1
ATOM 636 C CA . LEU A 1 93 ? 48.119 43.552 16.246 1.00 15.79 81 LEU A CA 1
ATOM 637 C C . LEU A 1 93 ? 49.247 42.793 15.526 1.00 18.12 81 LEU A C 1
ATOM 638 O O . LEU A 1 93 ? 49.386 42.951 14.292 1.00 21.72 81 LEU A O 1
ATOM 643 N N . THR A 1 94 ? 49.977 41.993 16.259 1.00 22.22 82 THR A N 1
ATOM 644 C CA . THR A 1 94 ? 51.063 41.189 15.658 1.00 23.61 82 THR A CA 1
ATOM 645 C C . THR A 1 94 ? 51.300 40.059 16.573 1.00 32.41 82 THR A C 1
ATOM 646 O O . THR A 1 94 ? 50.866 40.100 17.722 1.00 21.28 82 THR A O 1
ATOM 650 N N . GLU A 1 95 ? 51.897 38.990 16.042 1.00 26.00 83 GLU A N 1
ATOM 651 C CA . GLU A 1 95 ? 52.330 37.875 16.900 1.00 21.75 83 GLU A CA 1
ATOM 652 C C . GLU A 1 95 ? 53.818 38.162 17.261 1.00 17.82 83 GLU A C 1
ATOM 653 O O . GLU A 1 95 ? 54.409 37.370 17.959 1.00 31.57 83 GLU A O 1
ATOM 659 N N . GLU A 1 96 ? 54.437 39.171 16.690 1.00 19.61 84 GLU A N 1
ATOM 660 C CA . GLU A 1 96 ? 55.810 39.427 17.045 1.00 27.74 84 GLU A CA 1
ATOM 661 C C . GLU A 1 96 ? 55.797 39.822 18.529 1.00 27.78 84 GLU A C 1
ATOM 662 O O . GLU A 1 96 ? 54.957 40.549 18.958 1.00 24.54 84 GLU A O 1
ATOM 668 N N . MET A 1 97 ? 56.765 39.352 19.258 1.00 20.88 85 MET A N 1
ATOM 669 C CA . MET A 1 97 ? 56.850 39.690 20.701 1.00 24.94 85 MET A CA 1
ATOM 670 C C . MET A 1 97 ? 58.103 40.534 20.988 1.00 30.59 85 MET A C 1
ATOM 671 O O . MET A 1 97 ? 59.059 40.410 20.292 1.00 29.00 85 MET A O 1
ATOM 676 N N . ASP A 1 98 ? 58.111 41.374 22.009 1.00 22.04 86 ASP A N 1
ATOM 677 C CA . ASP A 1 98 ? 59.315 42.196 22.403 1.00 20.48 86 ASP A CA 1
ATOM 678 C C . ASP A 1 98 ? 59.450 41.747 23.870 1.00 28.77 86 ASP A C 1
ATOM 679 O O . ASP A 1 98 ? 58.518 41.303 24.548 1.00 23.88 86 ASP A O 1
ATOM 684 N N . GLN A 1 99 ? 60.630 41.858 24.366 1.00 24.97 87 GLN A N 1
ATOM 685 C CA . GLN A 1 99 ? 60.895 41.411 25.700 1.00 26.64 87 GLN A CA 1
ATOM 686 C C . GLN A 1 99 ? 61.193 42.727 26.432 1.00 30.28 87 GLN A C 1
ATOM 687 O O . GLN A 1 99 ? 61.879 43.538 25.904 1.00 29.00 87 GLN A O 1
ATOM 693 N N . TYR A 1 100 ? 60.649 42.959 27.619 1.00 22.66 88 TYR A N 1
ATOM 694 C CA . TYR A 1 100 ? 60.950 44.217 28.295 1.00 20.80 88 TYR A CA 1
ATOM 695 C C . TYR A 1 100 ? 61.132 43.781 29.775 1.00 21.08 88 TYR A C 1
ATOM 696 O O . TYR A 1 100 ? 60.434 42.844 30.278 1.00 19.31 88 TYR A O 1
ATOM 705 N N . GLN A 1 101 ? 62.016 44.467 30.448 1.00 19.57 89 GLN A N 1
ATOM 706 C CA . GLN A 1 101 ? 62.239 44.076 31.809 1.00 19.16 89 GLN A CA 1
ATOM 707 C C . GLN A 1 101 ? 61.197 44.841 32.616 1.00 29.88 89 GLN A C 1
ATOM 708 O O . GLN A 1 101 ? 61.360 46.061 32.852 1.00 30.63 89 GLN A O 1
ATOM 714 N N . GLU A 1 102 ? 60.130 44.174 33.063 1.00 21.69 90 GLU A N 1
ATOM 715 C CA . GLU A 1 102 ? 59.115 44.928 33.736 1.00 15.82 90 GLU A CA 1
ATOM 716 C C . GLU A 1 102 ? 59.257 44.976 35.205 1.00 20.25 90 GLU A C 1
ATOM 717 O O . GLU A 1 102 ? 59.782 44.000 35.854 1.00 18.20 90 GLU A O 1
ATOM 723 N N . GLY A 1 103 ? 58.750 46.060 35.751 1.00 15.19 91 GLY A N 1
ATOM 724 C CA . GLY A 1 103 ? 58.580 46.062 37.177 1.00 17.32 91 GLY A CA 1
ATOM 725 C C . GLY A 1 103 ? 57.088 46.344 37.453 1.00 21.67 91 GLY A C 1
ATOM 726 O O . GLY A 1 103 ? 56.228 46.389 36.537 1.00 16.20 91 GLY A O 1
ATOM 727 N N . CYS A 1 104 ? 56.740 46.546 38.719 1.00 12.37 92 CYS A N 1
ATOM 728 C CA . CYS A 1 104 ? 55.383 46.689 39.081 1.00 10.63 92 CYS A CA 1
ATOM 729 C C . CYS A 1 104 ? 55.338 47.353 40.442 1.00 14.26 92 CYS A C 1
ATOM 730 O O . CYS A 1 104 ? 56.071 46.919 41.394 1.00 14.17 92 CYS A O 1
ATOM 733 N N . LEU A 1 105 ? 54.435 48.311 40.632 1.00 11.82 93 LEU A N 1
ATOM 734 C CA . LEU A 1 105 ? 54.360 48.916 41.945 1.00 17.59 93 LEU A CA 1
ATOM 735 C C . LEU A 1 105 ? 53.884 47.896 43.000 1.00 21.41 93 LEU A C 1
ATOM 736 O O . LEU A 1 105 ? 54.116 48.121 44.192 1.00 16.25 93 LEU A O 1
ATOM 741 N N . SER A 1 106 ? 53.182 46.852 42.581 1.00 14.70 94 SER A N 1
ATOM 742 C CA . SER A 1 106 ? 52.783 45.847 43.607 1.00 13.50 94 SER A CA 1
ATOM 743 C C . SER A 1 106 ? 53.810 44.703 43.724 1.00 12.76 94 SER A C 1
ATOM 744 O O . SER A 1 106 ? 53.481 43.811 44.539 1.00 16.97 94 SER A O 1
ATOM 747 N N . VAL A 1 107 ? 55.058 44.785 43.137 1.00 12.43 95 VAL A N 1
ATOM 748 C CA . VAL A 1 107 ? 56.075 43.764 43.254 1.00 18.60 95 VAL A CA 1
ATOM 749 C C . VAL A 1 107 ? 57.309 44.648 43.318 1.00 14.46 95 VAL A C 1
ATOM 750 O O . VAL A 1 107 ? 58.243 44.581 42.504 1.00 15.62 95 VAL A O 1
ATOM 754 N N . PRO A 1 108 ? 57.303 45.465 44.364 1.00 18.32 96 PRO A N 1
ATOM 755 C CA . PRO A 1 108 ? 58.412 46.466 44.447 1.00 24.77 96 PRO A CA 1
ATOM 756 C C . PRO A 1 108 ? 59.742 45.929 44.503 1.00 25.69 96 PRO A C 1
ATOM 757 O O . PRO A 1 108 ? 59.966 44.985 45.277 1.00 20.76 96 PRO A O 1
ATOM 761 N N . GLY A 1 109 ? 60.641 46.533 43.754 1.00 18.12 97 GLY A N 1
ATOM 762 C CA . GLY A 1 109 ? 62.006 46.068 43.751 1.00 28.88 97 GLY A CA 1
ATOM 763 C C . GLY A 1 109 ? 62.444 44.998 42.797 1.00 25.12 97 GLY A C 1
ATOM 764 O O . GLY A 1 109 ? 63.599 44.670 42.761 1.00 20.91 97 GLY A O 1
ATOM 765 N N . PHE A 1 110 ? 61.524 44.435 42.012 1.00 17.23 98 PHE A N 1
ATOM 766 C CA . PHE A 1 110 ? 61.848 43.318 41.177 1.00 11.81 98 PHE A CA 1
ATOM 767 C C . PHE A 1 110 ? 61.615 43.706 39.758 1.00 18.19 98 PHE A C 1
ATOM 768 O O . PHE A 1 110 ? 60.615 44.360 39.437 1.00 19.53 98 PHE A O 1
ATOM 776 N N . TYR A 1 111 ? 62.446 43.283 38.887 1.00 11.32 99 TYR A N 1
ATOM 777 C CA . TYR A 1 111 ? 62.302 43.664 37.499 1.00 18.13 99 TYR A CA 1
ATOM 778 C C . TYR A 1 111 ? 62.717 42.467 36.745 1.00 25.39 99 TYR A C 1
ATOM 779 O O . TYR A 1 111 ? 63.830 42.008 36.967 1.00 23.52 99 TYR A O 1
ATOM 788 N N . GLU A 1 112 ? 61.851 41.948 35.856 1.00 19.72 100 GLU A N 1
ATOM 789 C CA . GLU A 1 112 ? 62.196 40.702 35.194 1.00 17.32 100 GLU A CA 1
ATOM 790 C C . GLU A 1 112 ? 61.625 40.758 33.823 1.00 18.03 100 GLU A C 1
ATOM 791 O O . GLU A 1 112 ? 60.707 41.520 33.539 1.00 20.51 100 GLU A O 1
ATOM 797 N N . ASN A 1 113 ? 62.269 40.053 32.934 1.00 20.00 101 ASN A N 1
ATOM 798 C CA . ASN A 1 113 ? 61.857 40.058 31.560 1.00 23.55 101 ASN A CA 1
ATOM 799 C C . ASN A 1 113 ? 60.528 39.358 31.377 1.00 23.76 101 ASN A C 1
ATOM 800 O O . ASN A 1 113 ? 60.326 38.286 31.955 1.00 20.16 101 ASN A O 1
ATOM 805 N N . VAL A 1 114 ? 59.687 39.946 30.514 1.00 19.03 102 VAL A N 1
ATOM 806 C CA . VAL A 1 114 ? 58.369 39.377 30.178 1.00 23.12 102 VAL A CA 1
ATOM 807 C C . VAL A 1 114 ? 58.318 39.653 28.689 1.00 15.39 102 VAL A C 1
ATOM 808 O O . VAL A 1 114 ? 58.671 40.724 28.188 1.00 23.40 102 VAL A O 1
ATOM 812 N N . ASP A 1 115 ? 57.870 38.636 27.925 1.00 15.45 103 ASP A N 1
ATOM 813 C CA . ASP A 1 115 ? 57.658 38.860 26.491 1.00 20.28 103 ASP A CA 1
ATOM 814 C C . ASP A 1 115 ? 56.172 39.130 26.280 1.00 16.38 103 ASP A C 1
ATOM 815 O O . ASP A 1 115 ? 55.320 38.427 26.907 1.00 20.92 103 ASP A O 1
ATOM 820 N N . ARG A 1 116 ? 55.851 40.095 25.441 1.00 21.41 104 ARG A N 1
ATOM 821 C CA . ARG A 1 116 ? 54.477 40.409 25.144 1.00 16.48 104 ARG A CA 1
ATOM 822 C C . ARG A 1 116 ? 54.447 40.872 23.681 1.00 14.31 104 ARG A C 1
ATOM 823 O O . ARG A 1 116 ? 55.461 41.328 23.141 1.00 17.35 104 ARG A O 1
ATOM 831 N N . PRO A 1 117 ? 53.235 40.795 23.062 1.00 14.82 105 PRO A N 1
ATOM 832 C CA . PRO A 1 117 ? 53.035 41.245 21.665 1.00 16.40 105 PRO A CA 1
ATOM 833 C C . PRO A 1 117 ? 53.610 42.657 21.596 1.00 17.65 105 PRO A C 1
ATOM 834 O O . PRO A 1 117 ? 53.364 43.552 22.483 1.00 21.29 105 PRO A O 1
ATOM 838 N N . GLN A 1 118 ? 54.266 42.949 20.465 1.00 14.65 106 GLN A N 1
ATOM 839 C CA . GLN A 1 118 ? 54.911 44.257 20.324 1.00 13.45 106 GLN A CA 1
ATOM 840 C C . GLN A 1 118 ? 53.987 45.447 20.020 1.00 13.96 106 GLN A C 1
ATOM 841 O O . GLN A 1 118 ? 54.359 46.582 20.214 1.00 21.19 106 GLN A O 1
ATOM 847 N N . LYS A 1 119 ? 52.807 45.182 19.484 1.00 13.78 107 LYS A N 1
ATOM 848 C CA . LYS A 1 119 ? 52.006 46.263 19.104 1.00 10.56 107 LYS A CA 1
ATOM 849 C C . LYS A 1 119 ? 50.542 45.786 19.447 1.00 14.98 107 LYS A C 1
ATOM 850 O O . LYS A 1 119 ? 50.191 44.646 19.093 1.00 15.76 107 LYS A O 1
ATOM 856 N N . VAL A 1 120 ? 49.676 46.676 19.961 1.00 10.77 108 VAL A N 1
ATOM 857 C CA . VAL A 1 120 ? 48.319 46.215 20.232 1.00 8.84 108 VAL A CA 1
ATOM 858 C C . VAL A 1 120 ? 47.401 47.368 20.004 1.00 13.43 108 VAL A C 1
ATOM 859 O O . VAL A 1 120 ? 47.828 48.528 19.873 1.00 16.65 108 VAL A O 1
ATOM 863 N N . ARG A 1 121 ? 46.156 47.013 19.774 1.00 10.13 109 ARG A N 1
ATOM 864 C CA . ARG A 1 121 ? 45.217 48.100 19.668 1.00 11.71 109 ARG A CA 1
ATOM 865 C C . ARG A 1 121 ? 44.435 48.176 20.955 1.00 13.65 109 ARG A C 1
ATOM 866 O O . ARG A 1 121 ? 43.788 47.237 21.423 1.00 14.20 109 ARG A O 1
ATOM 874 N N . ILE A 1 122 ? 44.483 49.337 21.582 1.00 13.29 110 ILE A N 1
ATOM 875 C CA . ILE A 1 122 ? 43.697 49.500 22.854 1.00 13.09 110 ILE A CA 1
ATOM 876 C C . ILE A 1 122 ? 42.316 50.063 22.506 1.00 15.27 110 ILE A C 1
ATOM 877 O O . ILE A 1 122 ? 42.226 50.923 21.578 1.00 16.54 110 ILE A O 1
ATOM 882 N N . LYS A 1 123 ? 41.296 49.621 23.216 1.00 11.04 111 LYS A N 1
ATOM 883 C CA . LYS A 1 123 ? 39.999 50.355 23.189 1.00 12.63 111 LYS A CA 1
ATOM 884 C C . LYS A 1 123 ? 39.676 50.636 24.620 1.00 14.99 111 LYS A C 1
ATOM 885 O O . LYS A 1 123 ? 39.920 49.772 25.480 1.00 13.80 111 LYS A O 1
ATOM 891 N N . ALA A 1 124 ? 39.144 51.833 24.892 1.00 14.09 112 ALA A N 1
ATOM 892 C CA . ALA A 1 124 ? 38.813 52.121 26.287 1.00 16.92 112 ALA A CA 1
ATOM 893 C C . ALA A 1 124 ? 37.867 53.307 26.283 1.00 14.90 112 ALA A C 1
ATOM 894 O O . ALA A 1 124 ? 37.555 53.846 25.198 1.00 15.16 112 ALA A O 1
ATOM 896 N N . LEU A 1 125 ? 37.394 53.682 27.470 1.00 12.04 113 LEU A N 1
ATOM 897 C CA . LEU A 1 125 ? 36.701 54.983 27.562 1.00 11.38 113 LEU A CA 1
ATOM 898 C C . LEU A 1 125 ? 37.699 55.985 28.143 1.00 14.40 113 LEU A C 1
ATOM 899 O O . LEU A 1 125 ? 38.576 55.627 29.010 1.00 12.57 113 LEU A O 1
ATOM 904 N N . ASP A 1 126 ? 37.578 57.236 27.726 1.00 12.64 114 ASP A N 1
ATOM 905 C CA . ASP A 1 126 ? 38.477 58.271 28.225 1.00 9.81 114 ASP A CA 1
ATOM 906 C C . ASP A 1 126 ? 37.825 58.868 29.523 1.00 11.47 114 ASP A C 1
ATOM 907 O O . ASP A 1 126 ? 36.812 58.378 30.064 1.00 14.75 114 ASP A O 1
ATOM 912 N N . ARG A 1 127 ? 38.396 59.959 30.024 1.00 14.69 115 ARG A N 1
ATOM 913 C CA . ARG A 1 127 ? 38.048 60.528 31.374 1.00 17.18 115 ARG A CA 1
ATOM 914 C C . ARG A 1 127 ? 36.694 61.115 31.376 1.00 20.74 115 ARG A C 1
ATOM 915 O O . ARG A 1 127 ? 36.083 61.385 32.435 1.00 19.99 115 ARG A O 1
ATOM 923 N N . ASP A 1 128 ? 36.144 61.228 30.173 1.00 19.07 116 ASP A N 1
ATOM 924 C CA . ASP A 1 128 ? 34.795 61.720 30.094 1.00 17.56 116 ASP A CA 1
ATOM 925 C C . ASP A 1 128 ? 33.776 60.580 29.818 1.00 24.85 116 ASP A C 1
ATOM 926 O O . ASP A 1 128 ? 32.574 60.866 29.621 1.00 21.47 116 ASP A O 1
ATOM 931 N N . GLY A 1 129 ? 34.240 59.329 29.704 1.00 16.92 117 GLY A N 1
ATOM 932 C CA . GLY A 1 129 ? 33.393 58.196 29.378 1.00 16.31 117 GLY A CA 1
ATOM 933 C C . GLY A 1 129 ? 33.233 58.015 27.894 1.00 18.30 117 GLY A C 1
ATOM 934 O O . GLY A 1 129 ? 32.429 57.203 27.522 1.00 20.09 117 GLY A O 1
ATOM 935 N N . ASN A 1 130 ? 33.965 58.724 27.048 1.00 15.57 118 ASN A N 1
ATOM 936 C CA . ASN A 1 130 ? 33.766 58.531 25.586 1.00 17.86 118 ASN A CA 1
ATOM 937 C C . ASN A 1 130 ? 34.717 57.427 25.098 1.00 20.00 118 ASN A C 1
ATOM 938 O O . ASN A 1 130 ? 35.935 57.451 25.506 1.00 15.04 118 ASN A O 1
ATOM 943 N N . PRO A 1 131 ? 34.243 56.556 24.192 1.00 14.74 119 PRO A N 1
ATOM 944 C CA . PRO A 1 131 ? 35.082 55.483 23.729 1.00 12.21 119 PRO A CA 1
ATOM 945 C C . PRO A 1 131 ? 36.126 55.870 22.735 1.00 15.53 119 PRO A C 1
ATOM 946 O O . PRO A 1 131 ? 35.869 56.742 21.905 1.00 16.27 119 PRO A O 1
ATOM 950 N N . PHE A 1 132 ? 37.351 55.346 22.836 1.00 11.21 120 PHE A N 1
ATOM 951 C CA . PHE A 1 132 ? 38.313 55.695 21.782 1.00 14.28 120 PHE A CA 1
ATOM 952 C C . PHE A 1 132 ? 39.173 54.494 21.626 1.00 16.95 120 PHE A C 1
ATOM 953 O O . PHE A 1 132 ? 39.069 53.592 22.387 1.00 14.87 120 PHE A O 1
ATOM 961 N N . GLU A 1 133 ? 39.987 54.460 20.591 1.00 14.84 121 GLU A N 1
ATOM 962 C CA . GLU A 1 133 ? 40.943 53.386 20.417 1.00 11.39 121 GLU A CA 1
ATOM 963 C C . GLU A 1 133 ? 42.318 54.012 20.253 1.00 12.64 121 GLU A C 1
ATOM 964 O O . GLU A 1 133 ? 42.479 55.207 19.903 1.00 14.48 121 GLU A O 1
ATOM 970 N N . GLU A 1 134 ? 43.361 53.181 20.320 1.00 13.02 122 GLU A N 1
ATOM 971 C CA . GLU A 1 134 ? 44.666 53.751 20.105 1.00 12.63 122 GLU A CA 1
ATOM 972 C C . GLU A 1 134 ? 45.622 52.645 19.826 1.00 20.34 122 GLU A C 1
ATOM 973 O O . GLU A 1 134 ? 45.555 51.659 20.503 1.00 17.12 122 GLU A O 1
ATOM 979 N N . VAL A 1 135 ? 46.461 52.794 18.810 1.00 18.25 123 VAL A N 1
ATOM 980 C CA . VAL A 1 135 ? 47.389 51.753 18.538 1.00 12.99 123 VAL A CA 1
ATOM 981 C C . VAL A 1 135 ? 48.553 52.022 19.449 1.00 16.21 123 VAL A C 1
ATOM 982 O O . VAL A 1 135 ? 48.997 53.171 19.636 1.00 19.80 123 VAL A O 1
ATOM 986 N N . ALA A 1 136 ? 49.050 50.961 20.069 1.00 14.00 124 ALA A N 1
ATOM 987 C CA . ALA A 1 136 ? 50.215 51.151 20.931 1.00 13.25 124 ALA A CA 1
ATOM 988 C C . ALA A 1 136 ? 51.399 50.248 20.592 1.00 15.94 124 ALA A C 1
ATOM 989 O O . ALA A 1 136 ? 51.236 49.083 20.337 1.00 13.71 124 ALA A O 1
ATOM 991 N N . GLU A 1 137 ? 52.587 50.826 20.630 1.00 15.13 125 GLU A N 1
ATOM 992 C CA . GLU A 1 137 ? 53.843 50.087 20.506 1.00 16.39 125 GLU A CA 1
ATOM 993 C C . GLU A 1 137 ? 54.731 50.626 21.675 1.00 20.60 125 GLU A C 1
ATOM 994 O O . GLU A 1 137 ? 54.375 51.444 22.584 1.00 16.94 125 GLU A O 1
ATOM 1000 N N . GLY A 1 138 ? 55.932 50.098 21.694 1.00 14.73 126 GLY A N 1
ATOM 1001 C CA . GLY A 1 138 ? 56.916 50.573 22.666 1.00 17.23 126 GLY A CA 1
ATOM 1002 C C . GLY A 1 138 ? 56.405 50.375 24.081 1.00 17.32 126 GLY A C 1
ATOM 1003 O O . GLY A 1 138 ? 55.694 49.413 24.449 1.00 17.21 126 GLY A O 1
ATOM 1004 N N . LEU A 1 139 ? 56.800 51.342 24.889 1.00 13.96 127 LEU A N 1
ATOM 1005 C CA . LEU A 1 139 ? 56.453 51.259 26.285 1.00 12.47 127 LEU A CA 1
ATOM 1006 C C . LEU A 1 139 ? 54.926 51.364 26.553 1.00 11.19 127 LEU A C 1
ATOM 1007 O O . LEU A 1 139 ? 54.459 50.779 27.515 1.00 13.16 127 LEU A O 1
ATOM 1012 N N . LEU A 1 140 ? 54.195 52.083 25.718 1.00 11.78 128 LEU A N 1
ATOM 1013 C CA . LEU A 1 140 ? 52.725 52.152 25.919 1.00 11.63 128 LEU A CA 1
ATOM 1014 C C . LEU A 1 140 ? 52.137 50.750 25.726 1.00 13.46 128 LEU A C 1
ATOM 1015 O O . LEU A 1 140 ? 51.306 50.346 26.448 1.00 12.00 128 LEU A O 1
ATOM 1020 N N . ALA A 1 141 ? 52.575 50.035 24.677 1.00 14.38 129 ALA A N 1
ATOM 1021 C CA . ALA A 1 141 ? 52.048 48.608 24.452 1.00 11.19 129 ALA A CA 1
ATOM 1022 C C . ALA A 1 141 ? 52.423 47.769 25.685 1.00 16.91 129 ALA A C 1
ATOM 1023 O O . ALA A 1 141 ? 51.633 46.939 26.177 1.00 13.42 129 ALA A O 1
ATOM 1025 N N . VAL A 1 142 ? 53.658 47.879 26.226 1.00 10.88 130 VAL A N 1
ATOM 1026 C CA . VAL A 1 142 ? 53.962 47.056 27.437 1.00 13.93 130 VAL A CA 1
ATOM 1027 C C . VAL A 1 142 ? 53.052 47.407 28.609 1.00 9.08 130 VAL A C 1
ATOM 1028 O O . VAL A 1 142 ? 52.465 46.570 29.310 1.00 14.54 130 VAL A O 1
ATOM 1032 N N . CYS A 1 143 ? 52.911 48.760 28.782 1.00 11.99 131 CYS A N 1
ATOM 1033 C CA . CYS A 1 143 ? 52.203 49.244 29.990 1.00 11.20 131 CYS A CA 1
ATOM 1034 C C . CYS A 1 143 ? 50.747 48.883 29.917 1.00 15.55 131 CYS A C 1
ATOM 1035 O O . CYS A 1 143 ? 50.137 48.442 30.933 1.00 11.61 131 CYS A O 1
ATOM 1038 N N . ILE A 1 144 ? 50.093 49.170 28.761 1.00 12.51 132 ILE A N 1
ATOM 1039 C CA . ILE A 1 144 ? 48.660 48.808 28.773 1.00 8.99 132 ILE A CA 1
ATOM 1040 C C . ILE A 1 144 ? 48.409 47.312 28.988 1.00 17.91 132 ILE A C 1
ATOM 1041 O O . ILE A 1 144 ? 47.439 46.913 29.558 1.00 11.06 132 ILE A O 1
ATOM 1046 N N . GLN A 1 145 ? 49.290 46.485 28.498 1.00 12.25 133 GLN A N 1
ATOM 1047 C CA . GLN A 1 145 ? 49.055 45.060 28.700 1.00 9.76 133 GLN A CA 1
ATOM 1048 C C . GLN A 1 145 ? 49.271 44.729 30.171 1.00 10.41 133 GLN A C 1
ATOM 1049 O O . GLN A 1 145 ? 48.506 43.908 30.724 1.00 14.15 133 GLN A O 1
ATOM 1055 N N . HIS A 1 146 ? 50.398 45.214 30.697 1.00 11.12 134 HIS A N 1
ATOM 1056 C CA . HIS A 1 146 ? 50.658 44.934 32.078 1.00 13.53 134 HIS A CA 1
ATOM 1057 C C . HIS A 1 146 ? 49.444 45.413 32.930 1.00 11.14 134 HIS A C 1
ATOM 1058 O O . HIS A 1 146 ? 49.100 44.761 33.915 1.00 13.87 134 HIS A O 1
ATOM 1065 N N . GLU A 1 147 ? 48.977 46.657 32.725 1.00 9.90 135 GLU A N 1
ATOM 1066 C CA . GLU A 1 147 ? 47.888 47.184 33.571 1.00 10.66 135 GLU A CA 1
ATOM 1067 C C . GLU A 1 147 ? 46.562 46.495 33.323 1.00 10.06 135 GLU A C 1
ATOM 1068 O O . GLU A 1 147 ? 45.825 46.247 34.304 1.00 10.81 135 GLU A O 1
ATOM 1074 N N . CYS A 1 148 ? 46.262 46.131 32.076 1.00 12.20 136 CYS A N 1
ATOM 1075 C CA . CYS A 1 148 ? 44.986 45.378 31.836 1.00 15.69 136 CYS A CA 1
ATOM 1076 C C . CYS A 1 148 ? 45.140 44.049 32.596 1.00 17.26 136 CYS A C 1
ATOM 1077 O O . CYS A 1 148 ? 44.156 43.529 33.163 1.00 16.05 136 CYS A O 1
ATOM 1080 N N . ASP A 1 149 ? 46.366 43.454 32.551 1.00 11.01 137 ASP A N 1
ATOM 1081 C CA . ASP A 1 149 ? 46.502 42.162 33.334 1.00 10.29 137 ASP A CA 1
ATOM 1082 C C . ASP A 1 149 ? 46.110 42.338 34.774 1.00 12.36 137 ASP A C 1
ATOM 1083 O O . ASP A 1 149 ? 45.340 41.515 35.318 1.00 13.27 137 ASP A O 1
ATOM 1088 N N . HIS A 1 150 ? 46.476 43.502 35.367 1.00 10.79 138 HIS A N 1
ATOM 1089 C CA . HIS A 1 150 ? 46.057 43.731 36.744 1.00 9.63 138 HIS A CA 1
ATOM 1090 C C . HIS A 1 150 ? 44.576 43.635 36.937 1.00 16.40 138 HIS A C 1
ATOM 1091 O O . HIS A 1 150 ? 44.091 43.080 37.924 1.00 14.85 138 HIS A O 1
ATOM 1098 N N . LEU A 1 151 ? 43.831 44.226 36.002 1.00 9.04 139 LEU A N 1
ATOM 1099 C CA . LEU A 1 151 ? 42.346 44.172 36.137 1.00 10.48 139 LEU A CA 1
ATOM 1100 C C . LEU A 1 151 ? 41.780 42.773 36.036 1.00 14.84 139 LEU A C 1
ATOM 1101 O O . LEU A 1 151 ? 40.573 42.541 36.354 1.00 12.72 139 LEU A O 1
ATOM 1106 N N . ASN A 1 152 ? 42.590 41.896 35.500 1.00 14.45 140 ASN A N 1
ATOM 1107 C CA . ASN A 1 152 ? 42.115 40.502 35.399 1.00 16.38 140 ASN A CA 1
ATOM 1108 C C . ASN A 1 152 ? 42.730 39.653 36.451 1.00 16.83 140 ASN A C 1
ATOM 1109 O O . ASN A 1 152 ? 42.812 38.465 36.280 1.00 20.54 140 ASN A O 1
ATOM 1114 N N . GLY A 1 153 ? 43.298 40.303 37.429 1.00 14.09 141 GLY A N 1
ATOM 1115 C CA . GLY A 1 153 ? 43.856 39.616 38.586 1.00 14.69 141 GLY A CA 1
ATOM 1116 C C . GLY A 1 153 ? 45.182 38.957 38.183 1.00 17.39 141 GLY A C 1
ATOM 1117 O O . GLY A 1 153 ? 45.634 38.029 38.821 1.00 17.08 141 GLY A O 1
ATOM 1118 N N . LYS A 1 154 ? 45.872 39.380 37.117 1.00 15.33 142 LYS A N 1
ATOM 1119 C CA . LYS A 1 154 ? 47.163 38.758 36.825 1.00 16.41 142 LYS A CA 1
ATOM 1120 C C . LYS A 1 154 ? 48.356 39.726 37.076 1.00 24.14 142 LYS A C 1
ATOM 1121 O O . LYS A 1 154 ? 48.295 40.934 36.897 1.00 18.45 142 LYS A O 1
ATOM 1127 N N . LEU A 1 155 ? 49.466 39.126 37.396 1.00 12.73 143 LEU A N 1
ATOM 1128 C CA . LEU A 1 155 ? 50.706 39.933 37.729 1.00 14.17 143 LEU A CA 1
ATOM 1129 C C . LEU A 1 155 ? 51.804 39.510 36.901 1.00 14.85 143 LEU A C 1
ATOM 1130 O O . LEU A 1 155 ? 51.835 38.335 36.389 1.00 20.02 143 LEU A O 1
ATOM 1135 N N . PHE A 1 156 ? 52.794 40.387 36.708 1.00 13.08 144 PHE A N 1
ATOM 1136 C CA . PHE A 1 156 ? 53.767 39.909 35.776 1.00 10.85 144 PHE A CA 1
ATOM 1137 C C . PHE A 1 156 ? 54.664 38.717 36.234 1.00 14.37 144 PHE A C 1
ATOM 1138 O O . PHE A 1 156 ? 55.239 38.038 35.405 1.00 17.70 144 PHE A O 1
ATOM 1146 N N . VAL A 1 157 ? 54.657 38.487 37.556 1.00 14.40 145 VAL A N 1
ATOM 1147 C CA . VAL A 1 157 ? 55.498 37.359 38.041 1.00 13.54 145 VAL A CA 1
ATOM 1148 C C . VAL A 1 157 ? 54.762 36.052 37.571 1.00 20.19 145 VAL A C 1
ATOM 1149 O O . VAL A 1 157 ? 55.365 34.981 37.645 1.00 17.51 145 VAL A O 1
ATOM 1153 N N . ASP A 1 158 ? 53.450 36.129 37.165 1.00 16.09 146 ASP A N 1
ATOM 1154 C CA . ASP A 1 158 ? 52.842 34.913 36.677 1.00 19.43 146 ASP A CA 1
ATOM 1155 C C . ASP A 1 158 ? 53.468 34.390 35.387 1.00 17.79 146 ASP A C 1
ATOM 1156 O O . ASP A 1 158 ? 53.179 33.268 34.944 1.00 24.34 146 ASP A O 1
ATOM 1161 N N . TYR A 1 159 ? 54.150 35.228 34.608 1.00 14.99 147 TYR A N 1
ATOM 1162 C CA . TYR A 1 159 ? 54.817 34.816 33.424 1.00 15.31 147 TYR A CA 1
ATOM 1163 C C . TYR A 1 159 ? 56.184 34.242 33.665 1.00 15.90 147 TYR A C 1
ATOM 1164 O O . TYR A 1 159 ? 56.823 33.803 32.741 1.00 19.78 147 TYR A O 1
ATOM 1173 N N . LEU A 1 160 ? 56.645 34.368 34.897 1.00 16.76 148 LEU A N 1
ATOM 1174 C CA . LEU A 1 160 ? 58.047 33.981 35.105 1.00 21.35 148 LEU A CA 1
ATOM 1175 C C . LEU A 1 160 ? 58.130 32.502 35.488 1.00 23.76 148 LEU A C 1
ATOM 1176 O O . LEU A 1 160 ? 57.107 31.955 35.908 1.00 20.18 148 LEU A O 1
ATOM 1181 N N . SER A 1 161 ? 59.369 31.966 35.525 1.00 16.90 149 SER A N 1
ATOM 1182 C CA . SER A 1 161 ? 59.385 30.525 36.045 1.00 19.12 149 SER A CA 1
ATOM 1183 C C . SER A 1 161 ? 58.759 30.388 37.437 1.00 23.56 149 SER A C 1
ATOM 1184 O O . SER A 1 161 ? 58.745 31.295 38.231 1.00 19.92 149 SER A O 1
ATOM 1187 N N . THR A 1 162 ? 58.275 29.215 37.850 1.00 14.36 150 THR A N 1
ATOM 1188 C CA . THR A 1 162 ? 57.558 29.186 39.116 1.00 18.31 150 THR A CA 1
ATOM 1189 C C . THR A 1 162 ? 58.673 29.343 40.190 1.00 25.94 150 THR A C 1
ATOM 1190 O O . THR A 1 162 ? 58.320 29.780 41.300 1.00 20.92 150 THR A O 1
ATOM 1194 N N . LEU A 1 163 ? 59.920 28.969 39.887 1.00 16.83 151 LEU A N 1
ATOM 1195 C CA . LEU A 1 163 ? 60.864 29.073 41.022 1.00 20.49 151 LEU A CA 1
ATOM 1196 C C . LEU A 1 163 ? 61.262 30.551 41.263 1.00 28.64 151 LEU A C 1
ATOM 1197 O O . LEU A 1 163 ? 61.454 30.891 42.385 1.00 18.14 151 LEU A O 1
ATOM 1202 N N . LYS A 1 164 ? 61.346 31.350 40.214 1.00 24.21 152 LYS A N 1
ATOM 1203 C CA . LYS A 1 164 ? 61.587 32.786 40.409 1.00 18.45 152 LYS A CA 1
ATOM 1204 C C . LYS A 1 164 ? 60.449 33.408 41.082 1.00 22.75 152 LYS A C 1
ATOM 1205 O O . LYS A 1 164 ? 60.665 34.168 42.039 1.00 20.42 152 LYS A O 1
ATOM 1211 N N . ARG A 1 165 ? 59.192 33.138 40.651 1.00 19.15 153 ARG A N 1
ATOM 1212 C CA . ARG A 1 165 ? 58.095 33.738 41.355 1.00 22.05 153 ARG A CA 1
ATOM 1213 C C . ARG A 1 165 ? 58.123 33.405 42.840 1.00 18.22 153 ARG A C 1
ATOM 1214 O O . ARG A 1 165 ? 57.826 34.241 43.717 1.00 17.29 153 ARG A O 1
ATOM 1222 N N . ASP A 1 166 ? 58.444 32.129 43.167 1.00 18.07 154 ASP A N 1
ATOM 1223 C CA . ASP A 1 166 ? 58.361 31.745 44.588 1.00 20.73 154 ASP A CA 1
ATOM 1224 C C . ASP A 1 166 ? 59.466 32.491 45.411 1.00 14.17 154 ASP A C 1
ATOM 1225 O O . ASP A 1 166 ? 59.228 32.845 46.621 1.00 23.55 154 ASP A O 1
ATOM 1230 N N . ARG A 1 167 ? 60.565 32.671 44.734 1.00 15.69 155 ARG A N 1
ATOM 1231 C CA . ARG A 1 167 ? 61.714 33.328 45.351 1.00 21.94 155 ARG A CA 1
ATOM 1232 C C . ARG A 1 167 ? 61.334 34.810 45.599 1.00 22.12 155 ARG A C 1
ATOM 1233 O O . ARG A 1 167 ? 61.461 35.339 46.733 1.00 21.04 155 ARG A O 1
ATOM 1241 N N . ILE A 1 168 ? 60.729 35.409 44.567 1.00 21.38 156 ILE A N 1
ATOM 1242 C CA . ILE A 1 168 ? 60.189 36.797 44.763 1.00 18.20 156 ILE A CA 1
ATOM 1243 C C . ILE A 1 168 ? 59.100 36.813 45.792 1.00 24.25 156 ILE A C 1
ATOM 1244 O O . ILE A 1 168 ? 59.024 37.720 46.611 1.00 19.66 156 ILE A O 1
ATOM 1249 N N . ARG A 1 169 ? 58.155 35.856 45.747 1.00 16.44 157 ARG A N 1
ATOM 1250 C CA . ARG A 1 169 ? 57.132 35.917 46.702 1.00 13.91 157 ARG A CA 1
ATOM 1251 C C . ARG A 1 169 ? 57.756 35.816 48.123 1.00 22.62 157 ARG A C 1
ATOM 1252 O O . ARG A 1 169 ? 57.329 36.521 49.033 1.00 22.56 157 ARG A O 1
ATOM 1260 N N . LYS A 1 170 ? 58.673 34.872 48.302 1.00 21.75 158 LYS A N 1
ATOM 1261 C CA . LYS A 1 170 ? 59.230 34.719 49.693 1.00 25.20 158 LYS A CA 1
ATOM 1262 C C . LYS A 1 170 ? 59.983 35.935 50.125 1.00 25.86 158 LYS A C 1
ATOM 1263 O O . LYS A 1 170 ? 59.953 36.286 51.338 1.00 23.99 158 LYS A O 1
ATOM 1269 N N . LYS A 1 171 ? 60.657 36.568 49.182 1.00 29.00 159 LYS A N 1
ATOM 1270 C CA . LYS A 1 171 ? 61.403 37.828 49.559 1.00 21.80 159 LYS A CA 1
ATOM 1271 C C . LYS A 1 171 ? 60.473 38.866 50.005 1.00 26.47 159 LYS A C 1
ATOM 1272 O O . LYS A 1 171 ? 60.692 39.534 51.033 1.00 23.06 159 LYS A O 1
ATOM 1278 N N . LEU A 1 172 ? 59.340 39.031 49.284 1.00 24.81 160 LEU A N 1
ATOM 1279 C CA . LEU A 1 172 ? 58.394 40.085 49.690 1.00 16.75 160 LEU A CA 1
ATOM 1280 C C . LEU A 1 172 ? 57.692 39.742 50.962 1.00 22.14 160 LEU A C 1
ATOM 1281 O O . LEU A 1 172 ? 57.447 40.594 51.824 1.00 18.71 160 LEU A O 1
ATOM 1286 N N . GLU A 1 173 ? 57.404 38.460 51.123 1.00 22.14 161 GLU A N 1
ATOM 1287 C CA . GLU A 1 173 ? 56.660 38.073 52.435 1.00 16.63 161 GLU A CA 1
ATOM 1288 C C . GLU A 1 173 ? 57.598 38.414 53.635 1.00 18.26 161 GLU A C 1
ATOM 1289 O O . GLU A 1 173 ? 57.171 38.868 54.678 1.00 27.92 161 GLU A O 1
ATOM 1295 N N . LYS A 1 174 ? 58.837 38.159 53.406 1.00 21.34 162 LYS A N 1
ATOM 1296 C CA . LYS A 1 174 ? 59.869 38.411 54.459 1.00 23.37 162 LYS A CA 1
ATOM 1297 C C . LYS A 1 174 ? 59.878 39.952 54.762 1.00 30.82 162 LYS A C 1
ATOM 1298 O O . LYS A 1 174 ? 59.732 40.409 55.918 1.00 25.78 162 LYS A O 1
ATOM 1304 N N . GLN A 1 175 ? 59.959 40.737 53.693 1.00 26.91 163 GLN A N 1
ATOM 1305 C CA . GLN A 1 175 ? 59.930 42.189 53.880 1.00 28.77 163 GLN A CA 1
ATOM 1306 C C . GLN A 1 175 ? 58.629 42.582 54.548 1.00 28.44 163 GLN A C 1
ATOM 1307 O O . GLN A 1 175 ? 58.597 43.443 55.396 1.00 25.58 163 GLN A O 1
ATOM 1313 N N . HIS A 1 176 ? 57.503 41.975 54.196 1.00 21.36 164 HIS A N 1
ATOM 1314 C CA . HIS A 1 176 ? 56.290 42.497 54.790 1.00 20.52 164 HIS A CA 1
ATOM 1315 C C . HIS A 1 176 ? 56.342 42.193 56.332 1.00 27.09 164 HIS A C 1
ATOM 1316 O O . HIS A 1 176 ? 55.847 42.957 57.155 1.00 29.07 164 HIS A O 1
ATOM 1323 N N . ARG A 1 177 ? 56.898 41.027 56.694 1.00 31.09 165 ARG A N 1
ATOM 1324 C CA . ARG A 1 177 ? 57.072 40.600 58.131 1.00 33.85 165 ARG A CA 1
ATOM 1325 C C . ARG A 1 177 ? 57.982 41.641 58.858 1.00 28.24 165 ARG A C 1
ATOM 1326 O O . ARG A 1 177 ? 57.603 42.113 59.870 1.00 36.63 165 ARG A O 1
ATOM 1334 N N . GLN A 1 178 ? 59.105 41.998 58.294 1.00 35.71 166 GLN A N 1
ATOM 1335 C CA . GLN A 1 178 ? 59.992 43.005 58.881 1.00 46.92 166 GLN A CA 1
ATOM 1336 C C . GLN A 1 178 ? 59.409 44.445 58.921 1.00 61.36 166 GLN A C 1
ATOM 1337 O O . GLN A 1 178 ? 59.834 45.288 59.704 1.00 66.76 166 GLN A O 1
ATOM 1343 N N . GLN A 1 179 ? 58.404 44.725 58.105 1.00 61.48 167 GLN A N 1
ATOM 1344 C CA . GLN A 1 179 ? 57.807 46.053 58.047 1.00 57.43 167 GLN A CA 1
ATOM 1345 C C . GLN A 1 179 ? 56.591 46.082 58.962 1.00 62.68 167 GLN A C 1
ATOM 1346 O O . GLN A 1 179 ? 56.329 47.152 59.521 1.00 59.04 167 GLN A O 1
ATOM 1348 N N . ALA B 1 14 ? 60.368 97.214 26.127 1.00 53.80 2 ALA B N 1
ATOM 1349 C CA . ALA B 1 14 ? 60.038 97.556 27.514 1.00 36.38 2 ALA B CA 1
ATOM 1350 C C . ALA B 1 14 ? 58.943 96.553 27.913 1.00 35.99 2 ALA B C 1
ATOM 1351 O O . ALA B 1 14 ? 59.001 95.971 28.971 1.00 29.29 2 ALA B O 1
ATOM 1353 N N . ILE B 1 15 ? 57.976 96.276 27.086 1.00 31.00 3 ILE B N 1
ATOM 1354 C CA . ILE B 1 15 ? 56.944 95.247 27.493 1.00 24.95 3 ILE B CA 1
ATOM 1355 C C . ILE B 1 15 ? 57.437 93.917 26.995 1.00 31.93 3 ILE B C 1
ATOM 1356 O O . ILE B 1 15 ? 57.578 93.733 25.756 1.00 39.25 3 ILE B O 1
ATOM 1361 N N . LEU B 1 16 ? 57.727 92.977 27.908 1.00 25.26 4 LEU B N 1
ATOM 1362 C CA . LEU B 1 16 ? 58.293 91.678 27.488 1.00 24.98 4 LEU B CA 1
ATOM 1363 C C . LEU B 1 16 ? 57.200 90.696 27.286 1.00 21.72 4 LEU B C 1
ATOM 1364 O O . LEU B 1 16 ? 56.066 90.830 27.899 1.00 25.99 4 LEU B O 1
ATOM 1369 N N . ASN B 1 17 ? 57.525 89.706 26.436 1.00 21.25 5 ASN B N 1
ATOM 1370 C CA . ASN B 1 17 ? 56.476 88.653 26.172 1.00 22.97 5 ASN B CA 1
ATOM 1371 C C . ASN B 1 17 ? 56.348 87.715 27.418 1.00 15.44 5 ASN B C 1
ATOM 1372 O O . ASN B 1 17 ? 57.393 87.313 27.951 1.00 18.54 5 ASN B O 1
ATOM 1377 N N . ILE B 1 18 ? 55.102 87.401 27.891 1.00 16.18 6 ILE B N 1
ATOM 1378 C CA . ILE B 1 18 ? 55.060 86.482 29.029 1.00 14.26 6 ILE B CA 1
ATOM 1379 C C . ILE B 1 18 ? 54.755 85.044 28.525 1.00 15.33 6 ILE B C 1
ATOM 1380 O O . ILE B 1 18 ? 53.740 84.860 27.783 1.00 23.10 6 ILE B O 1
ATOM 1385 N N . LEU B 1 19 ? 55.591 84.102 28.970 1.00 14.48 7 LEU B N 1
ATOM 1386 C CA . LEU B 1 19 ? 55.452 82.633 28.551 1.00 15.77 7 LEU B CA 1
ATOM 1387 C C . LEU B 1 19 ? 54.134 82.131 29.214 1.00 23.23 7 LEU B C 1
ATOM 1388 O O . LEU B 1 19 ? 53.863 82.519 30.379 1.00 15.61 7 LEU B O 1
ATOM 1393 N N . GLU B 1 20 ? 53.461 81.120 28.582 1.00 14.62 8 GLU B N 1
ATOM 1394 C CA . GLU B 1 20 ? 52.218 80.658 29.119 1.00 15.06 8 GLU B CA 1
ATOM 1395 C C . GLU B 1 20 ? 52.350 79.156 29.131 1.00 16.43 8 GLU B C 1
ATOM 1396 O O . GLU B 1 20 ? 52.965 78.546 28.302 1.00 17.63 8 GLU B O 1
ATOM 1402 N N . PHE B 1 21 ? 51.900 78.624 30.240 1.00 12.20 9 PHE B N 1
ATOM 1403 C CA . PHE B 1 21 ? 51.895 77.120 30.386 1.00 11.70 9 PHE B CA 1
ATOM 1404 C C . PHE B 1 21 ? 51.071 76.667 29.094 1.00 20.53 9 PHE B C 1
ATOM 1405 O O . PHE B 1 21 ? 50.102 77.243 28.773 1.00 14.99 9 PHE B O 1
ATOM 1413 N N . PRO B 1 22 ? 51.404 75.517 28.515 1.00 20.70 10 PRO B N 1
ATOM 1414 C CA . PRO B 1 22 ? 52.464 74.578 28.937 1.00 17.02 10 PRO B CA 1
ATOM 1415 C C . PRO B 1 22 ? 53.833 74.787 28.304 1.00 26.05 10 PRO B C 1
ATOM 1416 O O . PRO B 1 22 ? 54.601 73.841 27.997 1.00 23.61 10 PRO B O 1
ATOM 1420 N N . ASP B 1 23 ? 54.198 75.997 27.997 1.00 20.44 11 ASP B N 1
ATOM 1421 C CA . ASP B 1 23 ? 55.558 76.197 27.447 1.00 24.18 11 ASP B CA 1
ATOM 1422 C C . ASP B 1 23 ? 56.673 75.602 28.264 1.00 30.25 11 ASP B C 1
ATOM 1423 O O . ASP B 1 23 ? 56.937 75.878 29.482 1.00 24.17 11 ASP B O 1
ATOM 1428 N N . PRO B 1 24 ? 57.456 74.774 27.619 1.00 25.43 12 PRO B N 1
ATOM 1429 C CA . PRO B 1 24 ? 58.472 74.244 28.514 1.00 19.35 12 PRO B CA 1
ATOM 1430 C C . PRO B 1 24 ? 59.542 75.122 29.073 1.00 18.59 12 PRO B C 1
ATOM 1431 O O . PRO B 1 24 ? 60.247 74.724 29.984 1.00 20.32 12 PRO B O 1
ATOM 1435 N N . ARG B 1 25 ? 59.632 76.277 28.568 1.00 19.65 13 ARG B N 1
ATOM 1436 C CA . ARG B 1 25 ? 60.811 77.063 29.110 1.00 16.51 13 ARG B CA 1
ATOM 1437 C C . ARG B 1 25 ? 60.397 77.567 30.543 1.00 19.83 13 ARG B C 1
ATOM 1438 O O . ARG B 1 25 ? 61.239 77.999 31.302 1.00 19.05 13 ARG B O 1
ATOM 1446 N N . LEU B 1 26 ? 59.105 77.482 30.830 1.00 17.90 14 LEU B N 1
ATOM 1447 C CA . LEU B 1 26 ? 58.685 77.832 32.251 1.00 18.29 14 LEU B CA 1
ATOM 1448 C C . LEU B 1 26 ? 59.255 76.844 33.312 1.00 21.72 14 LEU B C 1
ATOM 1449 O O . LEU B 1 26 ? 59.168 77.066 34.553 1.00 19.08 14 LEU B O 1
ATOM 1454 N N . ARG B 1 27 ? 59.765 75.662 32.846 1.00 19.07 15 ARG B N 1
ATOM 1455 C CA . ARG B 1 27 ? 60.247 74.646 33.735 1.00 17.70 15 ARG B CA 1
ATOM 1456 C C . ARG B 1 27 ? 61.735 74.864 33.928 1.00 20.69 15 ARG B C 1
ATOM 1457 O O . ARG B 1 27 ? 62.372 74.184 34.726 1.00 20.57 15 ARG B O 1
ATOM 1465 N N . THR B 1 28 ? 62.280 75.922 33.361 1.00 17.59 16 THR B N 1
ATOM 1466 C CA . THR B 1 28 ? 63.764 76.124 33.615 1.00 19.04 16 THR B CA 1
ATOM 1467 C C . THR B 1 28 ? 64.076 76.626 34.970 1.00 23.28 16 THR B C 1
ATOM 1468 O O . THR B 1 28 ? 63.382 77.520 35.457 1.00 19.87 16 THR B O 1
ATOM 1472 N N . ILE B 1 29 ? 65.133 76.123 35.563 1.00 17.87 17 ILE B N 1
ATOM 1473 C CA . ILE B 1 29 ? 65.573 76.612 36.874 1.00 22.96 17 ILE B CA 1
ATOM 1474 C C . ILE B 1 29 ? 66.409 77.853 36.665 1.00 24.79 17 ILE B C 1
ATOM 1475 O O . ILE B 1 29 ? 67.350 77.891 35.875 1.00 19.98 17 ILE B O 1
ATOM 1480 N N . ALA B 1 30 ? 66.058 78.909 37.347 1.00 16.00 18 ALA B N 1
ATOM 1481 C CA . ALA B 1 30 ? 66.717 80.199 37.153 1.00 13.17 18 ALA B CA 1
ATOM 1482 C C . ALA B 1 30 ? 68.101 80.166 37.906 1.00 21.17 18 ALA B C 1
ATOM 1483 O O . ALA B 1 30 ? 68.268 79.557 38.973 1.00 19.71 18 ALA B O 1
ATOM 1485 N N . LYS B 1 31 ? 69.003 80.905 37.295 1.00 19.76 19 LYS B N 1
ATOM 1486 C CA . LYS B 1 31 ? 70.382 81.079 37.814 1.00 27.45 19 LYS B CA 1
ATOM 1487 C C . LYS B 1 31 ? 70.435 82.360 38.676 1.00 16.95 19 LYS B C 1
ATOM 1488 O O . LYS B 1 31 ? 69.813 83.357 38.354 1.00 18.84 19 LYS B O 1
ATOM 1494 N N . PRO B 1 32 ? 71.187 82.278 39.771 1.00 23.58 20 PRO B N 1
ATOM 1495 C CA . PRO B 1 32 ? 71.393 83.398 40.714 1.00 24.01 20 PRO B CA 1
ATOM 1496 C C . PRO B 1 32 ? 71.973 84.557 39.968 1.00 29.20 20 PRO B C 1
ATOM 1497 O O . PRO B 1 32 ? 72.766 84.415 39.037 1.00 23.73 20 PRO B O 1
ATOM 1501 N N . VAL B 1 33 ? 71.609 85.732 40.417 1.00 18.75 21 VAL B N 1
ATOM 1502 C CA . VAL B 1 33 ? 72.124 86.983 39.942 1.00 22.46 21 VAL B CA 1
ATOM 1503 C C . VAL B 1 33 ? 73.414 87.220 40.776 1.00 31.73 21 VAL B C 1
ATOM 1504 O O . VAL B 1 33 ? 73.334 87.149 41.982 1.00 23.69 21 VAL B O 1
ATOM 1508 N N . GLU B 1 34 ? 74.533 87.596 40.133 1.00 35.60 22 GLU B N 1
ATOM 1509 C CA . GLU B 1 34 ? 75.839 87.820 40.823 1.00 35.93 22 GLU B CA 1
ATOM 1510 C C . GLU B 1 34 ? 76.047 89.256 41.178 1.00 34.52 22 GLU B C 1
ATOM 1511 O O . GLU B 1 34 ? 76.749 89.568 42.126 1.00 31.52 22 GLU B O 1
ATOM 1517 N N . VAL B 1 35 ? 75.589 90.147 40.335 1.00 28.23 23 VAL B N 1
ATOM 1518 C CA . VAL B 1 35 ? 75.682 91.561 40.707 1.00 24.94 23 VAL B CA 1
ATOM 1519 C C . VAL B 1 35 ? 74.480 92.261 40.137 1.00 28.02 23 VAL B C 1
ATOM 1520 O O . VAL B 1 35 ? 74.054 91.972 39.026 1.00 30.84 23 VAL B O 1
ATOM 1524 N N . VAL B 1 36 ? 73.913 93.177 40.900 1.00 23.03 24 VAL B N 1
ATOM 1525 C CA . VAL B 1 36 ? 72.785 93.907 40.429 1.00 18.69 24 VAL B CA 1
ATOM 1526 C C . VAL B 1 36 ? 73.356 95.105 39.542 1.00 31.93 24 VAL B C 1
ATOM 1527 O O . VAL B 1 36 ? 73.437 96.176 39.960 1.00 31.53 24 VAL B O 1
ATOM 1531 N N . ASP B 1 37 ? 73.763 94.849 38.319 1.00 31.96 25 ASP B N 1
ATOM 1532 C CA . ASP B 1 37 ? 74.351 95.909 37.538 1.00 35.29 25 ASP B CA 1
ATOM 1533 C C . ASP B 1 37 ? 73.309 96.561 36.716 1.00 39.94 25 ASP B C 1
ATOM 1534 O O . ASP B 1 37 ? 72.092 96.306 36.853 1.00 32.69 25 ASP B O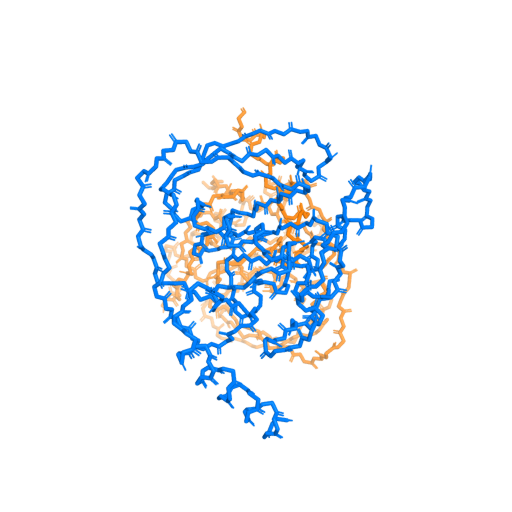 1
ATOM 1539 N N . ASP B 1 38 ? 73.815 97.378 35.767 1.00 33.08 26 ASP B N 1
ATOM 1540 C CA . ASP B 1 38 ? 72.900 98.080 34.927 1.00 32.97 26 ASP B CA 1
ATOM 1541 C C . ASP B 1 38 ? 71.950 97.196 34.086 1.00 20.69 26 ASP B C 1
ATOM 1542 O O . ASP B 1 38 ? 70.726 97.543 33.983 1.00 24.52 26 ASP B O 1
ATOM 1547 N N . ALA B 1 39 ? 72.487 96.125 33.472 1.00 21.74 27 ALA B N 1
ATOM 1548 C CA . ALA B 1 39 ? 71.644 95.210 32.627 1.00 22.37 27 ALA B CA 1
ATOM 1549 C C . ALA B 1 39 ? 70.434 94.667 33.574 1.00 35.05 27 ALA B C 1
ATOM 1550 O O . ALA B 1 39 ? 69.259 94.604 33.185 1.00 27.23 27 ALA B O 1
ATOM 1552 N N . VAL B 1 40 ? 70.782 94.291 34.802 1.00 30.53 28 VAL B N 1
ATOM 1553 C CA . VAL B 1 40 ? 69.771 93.838 35.772 1.00 26.81 28 VAL B CA 1
ATOM 1554 C C . VAL B 1 40 ? 68.760 94.947 36.093 1.00 20.82 28 VAL B C 1
ATOM 1555 O O . VAL B 1 40 ? 67.451 94.766 36.096 1.00 19.40 28 VAL B O 1
ATOM 1559 N N . ARG B 1 41 ? 69.238 96.131 36.383 1.00 18.21 29 ARG B N 1
ATOM 1560 C CA . ARG B 1 41 ? 68.310 97.165 36.718 1.00 17.34 29 ARG B CA 1
ATOM 1561 C C . ARG B 1 41 ? 67.372 97.497 35.528 1.00 19.42 29 ARG B C 1
ATOM 1562 O O . ARG B 1 41 ? 66.197 97.776 35.735 1.00 22.82 29 ARG B O 1
ATOM 1570 N N . GLN B 1 42 ? 67.876 97.414 34.316 1.00 21.30 30 GLN B N 1
ATOM 1571 C CA . GLN B 1 42 ? 67.022 97.681 33.181 1.00 25.61 30 GLN B CA 1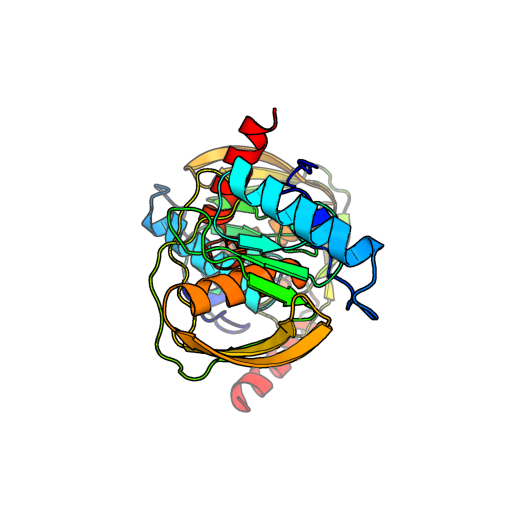
ATOM 1572 C C . GLN B 1 42 ? 65.962 96.490 33.083 1.00 19.03 30 GLN B C 1
ATOM 1573 O O . GLN B 1 42 ? 64.783 96.767 32.797 1.00 20.80 30 GLN B O 1
ATOM 1579 N N . LEU B 1 43 ? 66.448 95.226 33.213 1.00 18.98 31 LEU B N 1
ATOM 1580 C CA . LEU B 1 43 ? 65.571 94.124 33.180 1.00 21.22 31 LEU B CA 1
ATOM 1581 C C . LEU B 1 43 ? 64.416 94.373 34.295 1.00 24.40 31 LEU B C 1
ATOM 1582 O O . LEU B 1 43 ? 63.278 94.175 34.008 1.00 18.58 31 LEU B O 1
ATOM 1587 N N . ILE B 1 44 ? 64.720 94.765 35.530 1.00 20.59 32 ILE B N 1
ATOM 1588 C CA . ILE B 1 44 ? 63.658 94.987 36.573 1.00 11.51 32 ILE B CA 1
ATOM 1589 C C . ILE B 1 44 ? 62.658 95.996 36.149 1.00 15.73 32 ILE B C 1
ATOM 1590 O O . ILE B 1 44 ? 61.436 95.837 36.203 1.00 13.80 32 ILE B O 1
ATOM 1595 N N . ASP B 1 45 ? 63.165 97.106 35.567 1.00 21.29 33 ASP B N 1
ATOM 1596 C CA . ASP B 1 45 ? 62.216 98.131 35.149 1.00 18.58 33 ASP B CA 1
ATOM 1597 C C . ASP B 1 45 ? 61.301 97.525 33.989 1.00 13.24 33 ASP B C 1
ATOM 1598 O O . ASP B 1 45 ? 60.167 97.917 33.929 1.00 15.70 33 ASP B O 1
ATOM 1603 N N . ASP B 1 46 ? 61.900 96.704 33.074 1.00 17.99 34 ASP B N 1
ATOM 1604 C CA . ASP B 1 46 ? 61.036 96.197 31.964 1.00 16.49 34 ASP B CA 1
ATOM 1605 C C . ASP B 1 46 ? 59.997 95.245 32.604 1.00 18.88 34 ASP B C 1
ATOM 1606 O O . ASP B 1 46 ? 58.866 95.108 32.108 1.00 16.08 34 ASP B O 1
ATOM 1611 N N . MET B 1 47 ? 60.432 94.534 33.667 1.00 18.69 35 MET B N 1
ATOM 1612 C CA . MET B 1 47 ? 59.522 93.525 34.294 1.00 12.35 35 MET B CA 1
ATOM 1613 C C . MET B 1 47 ? 58.436 94.210 34.944 1.00 14.35 35 MET B C 1
ATOM 1614 O O . MET B 1 47 ? 57.252 93.792 34.784 1.00 12.79 35 MET B O 1
ATOM 1619 N N . PHE B 1 48 ? 58.738 95.373 35.524 1.00 13.82 36 PHE B N 1
ATOM 1620 C CA . PHE B 1 48 ? 57.603 96.049 36.211 1.00 14.88 36 PHE B CA 1
ATOM 1621 C C . PHE B 1 48 ? 56.546 96.545 35.144 1.00 11.91 36 PHE B C 1
ATOM 1622 O O . PHE B 1 48 ? 55.358 96.505 35.289 1.00 15.92 36 PHE B O 1
ATOM 1630 N N . GLU B 1 49 ? 57.129 97.131 34.090 1.00 16.53 37 GLU B N 1
ATOM 1631 C CA . GLU B 1 49 ? 56.204 97.636 33.084 1.00 16.95 37 GLU B CA 1
ATOM 1632 C C . GLU B 1 49 ? 55.356 96.501 32.520 1.00 14.74 37 GLU B C 1
ATOM 1633 O O . GLU B 1 49 ? 54.148 96.692 32.267 1.00 15.38 37 GLU B O 1
ATOM 1639 N N . THR B 1 50 ? 56.023 95.382 32.231 1.00 13.11 38 THR B N 1
ATOM 1640 C CA . THR B 1 50 ? 55.246 94.240 31.726 1.00 18.25 38 THR B CA 1
ATOM 1641 C C . THR B 1 50 ? 54.173 93.805 32.701 1.00 17.46 38 THR B C 1
ATOM 1642 O O . THR B 1 50 ? 53.046 93.407 32.346 1.00 16.03 38 THR B O 1
ATOM 1646 N N . MET B 1 51 ? 54.599 93.686 33.968 1.00 14.22 39 MET B N 1
ATOM 1647 C CA . MET B 1 51 ? 53.646 93.205 34.945 1.00 16.01 39 MET B CA 1
ATOM 1648 C C . MET B 1 51 ? 52.495 94.167 35.070 1.00 21.37 39 MET B C 1
ATOM 1649 O O . MET B 1 51 ? 51.349 93.793 35.291 1.00 17.94 39 MET B O 1
ATOM 1654 N N . TYR B 1 52 ? 52.805 95.451 35.101 1.00 15.04 40 TYR B N 1
ATOM 1655 C CA . TYR B 1 52 ? 51.682 96.378 35.285 1.00 18.87 40 TYR B CA 1
ATOM 1656 C C . TYR B 1 52 ? 50.806 96.375 34.010 1.00 15.29 40 TYR B C 1
ATOM 1657 O O . TYR B 1 52 ? 49.640 96.684 34.070 1.00 16.04 40 TYR B O 1
ATOM 1666 N N . GLU B 1 53 ? 51.387 96.053 32.902 1.00 17.27 41 GLU B N 1
ATOM 1667 C CA . GLU B 1 53 ? 50.491 96.266 31.779 1.00 23.99 41 GLU B CA 1
ATOM 1668 C C . GLU B 1 53 ? 49.612 95.003 31.551 1.00 30.55 41 GLU B C 1
ATOM 1669 O O . GLU B 1 53 ? 48.529 95.087 31.043 1.00 24.43 41 GLU B O 1
ATOM 1675 N N . ALA B 1 54 ? 50.043 93.854 32.062 1.00 18.51 42 ALA B N 1
ATOM 1676 C CA . ALA B 1 54 ? 49.264 92.609 31.859 1.00 21.94 42 ALA B CA 1
ATOM 1677 C C . ALA B 1 54 ? 47.783 92.725 32.210 1.00 28.32 42 ALA B C 1
ATOM 1678 O O . ALA B 1 54 ? 46.946 92.393 31.448 1.00 28.35 42 ALA B O 1
ATOM 1680 N N . PRO B 1 55 ? 47.444 93.087 33.424 1.00 19.99 43 PRO B N 1
ATOM 1681 C CA . PRO B 1 55 ? 48.234 93.412 34.604 1.00 19.49 43 PRO B CA 1
ATOM 1682 C C . PRO B 1 55 ? 48.277 92.292 35.569 1.00 27.16 43 PRO B C 1
ATOM 1683 O O . PRO B 1 55 ? 47.389 91.448 35.570 1.00 21.11 43 PRO B O 1
ATOM 1687 N N . GLY B 1 56 ? 49.301 92.281 36.418 1.00 16.77 44 GLY B N 1
ATOM 1688 C CA . GLY B 1 56 ? 49.403 91.266 37.482 1.00 19.13 44 GLY B CA 1
ATOM 1689 C C . GLY B 1 56 ? 50.006 91.962 38.680 1.00 13.33 44 GLY B C 1
ATOM 1690 O O . GLY B 1 56 ? 50.303 93.209 38.657 1.00 16.58 44 GLY B O 1
ATOM 1691 N N . ILE B 1 57 ? 50.234 91.188 39.712 1.00 12.21 45 ILE B N 1
ATOM 1692 C CA . ILE B 1 57 ? 50.794 91.705 40.947 1.00 11.27 45 ILE B CA 1
ATOM 1693 C C . ILE B 1 57 ? 52.189 91.108 41.233 1.00 10.29 45 ILE B C 1
ATOM 1694 O O . ILE B 1 57 ? 52.825 91.599 42.145 1.00 14.08 45 ILE B O 1
ATOM 1699 N N . GLY B 1 58 ? 52.556 90.106 40.446 1.00 16.13 46 GLY B N 1
ATOM 1700 C CA . GLY B 1 58 ? 53.904 89.548 40.523 1.00 15.68 46 GLY B CA 1
ATOM 1701 C C . GLY B 1 58 ? 54.393 89.037 39.239 1.00 15.81 46 GLY B C 1
ATOM 1702 O O . GLY B 1 58 ? 53.649 88.681 38.369 1.00 14.79 46 GLY B O 1
ATOM 1703 N N . LEU B 1 59 ? 55.685 89.046 39.102 1.00 10.88 47 LEU B N 1
ATOM 1704 C CA . LEU B 1 59 ? 56.268 88.464 37.848 1.00 11.14 47 LEU B CA 1
ATOM 1705 C C . LEU B 1 59 ? 57.731 87.940 38.144 1.00 15.28 47 LEU B C 1
ATOM 1706 O O . LEU B 1 59 ? 58.511 88.687 38.738 1.00 15.16 47 LEU B O 1
ATOM 1711 N N . ALA B 1 60 ? 58.077 86.724 37.739 1.00 11.99 48 ALA B N 1
ATOM 1712 C CA . ALA B 1 60 ? 59.430 86.202 37.971 1.00 11.61 48 ALA B CA 1
ATOM 1713 C C . ALA B 1 60 ? 60.105 86.300 36.589 1.00 13.03 48 ALA B C 1
ATOM 1714 O O . ALA B 1 60 ? 59.434 86.231 35.579 1.00 14.00 48 ALA B O 1
ATOM 1716 N N . ALA B 1 61 ? 61.431 86.476 36.599 1.00 12.48 49 ALA B N 1
ATOM 1717 C CA . ALA B 1 61 ? 62.177 86.668 35.309 1.00 11.78 49 ALA B CA 1
ATOM 1718 C C . ALA B 1 61 ? 61.953 85.438 34.416 1.00 14.51 49 ALA B C 1
ATOM 1719 O O . ALA B 1 61 ? 61.808 85.546 33.167 1.00 16.39 49 ALA B O 1
ATOM 1721 N N . THR B 1 62 ? 61.788 84.288 35.044 1.00 15.04 50 THR B N 1
ATOM 1722 C CA . THR B 1 62 ? 61.501 83.024 34.271 1.00 19.68 50 THR B CA 1
ATOM 1723 C C . THR B 1 62 ? 60.338 83.171 33.271 1.00 18.24 50 THR B C 1
ATOM 1724 O O . THR B 1 62 ? 60.349 82.674 32.150 1.00 18.72 50 THR B O 1
ATOM 1728 N N . GLN B 1 63 ? 59.329 83.896 33.700 1.00 14.00 51 GLN B N 1
ATOM 1729 C CA . GLN B 1 63 ? 58.065 84.038 32.997 1.00 12.50 51 GLN B CA 1
ATOM 1730 C C . GLN B 1 63 ? 58.287 84.855 31.667 1.00 11.81 51 GLN B C 1
ATOM 1731 O O . GLN B 1 63 ? 57.408 84.884 30.776 1.00 16.37 51 GLN B O 1
ATOM 1737 N N . VAL B 1 64 ? 59.353 85.707 31.720 1.00 15.20 52 VAL B N 1
ATOM 1738 C CA . VAL B 1 64 ? 59.605 86.467 30.496 1.00 18.34 52 VAL B CA 1
ATOM 1739 C C . VAL B 1 64 ? 60.823 85.899 29.770 1.00 27.91 52 VAL B 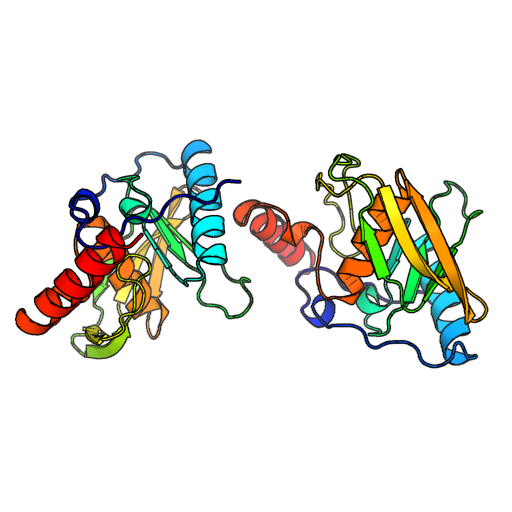C 1
ATOM 1740 O O . VAL B 1 64 ? 61.534 86.614 29.070 1.00 20.57 52 VAL B O 1
ATOM 1744 N N . ASN B 1 65 ? 61.014 84.596 29.973 1.00 18.06 53 ASN B N 1
ATOM 1745 C CA . ASN B 1 65 ? 62.073 83.872 29.356 1.00 17.20 53 ASN B CA 1
ATOM 1746 C C . ASN B 1 65 ? 63.429 84.305 29.704 1.00 21.48 53 ASN B C 1
ATOM 1747 O O . ASN B 1 65 ? 64.367 84.166 28.858 1.00 21.63 53 ASN B O 1
ATOM 1752 N N . VAL B 1 66 ? 63.606 84.896 30.912 1.00 19.35 54 VAL B N 1
ATOM 1753 C CA . VAL B 1 66 ? 64.973 85.278 31.339 1.00 21.09 54 VAL B CA 1
ATOM 1754 C C . VAL B 1 66 ? 65.221 84.480 32.577 1.00 22.27 54 VAL B C 1
ATOM 1755 O O . VAL B 1 66 ? 64.669 84.749 33.638 1.00 21.33 54 VAL B O 1
ATOM 1759 N N . HIS B 1 67 ? 66.153 83.572 32.462 1.00 22.32 55 HIS B N 1
ATOM 1760 C CA . HIS B 1 67 ? 66.262 82.647 33.507 1.00 18.14 55 HIS B CA 1
ATOM 1761 C C . HIS B 1 67 ? 67.248 83.037 34.523 1.00 17.65 55 HIS B C 1
ATOM 1762 O O . HIS B 1 67 ? 68.242 82.317 34.743 1.00 22.81 55 HIS B O 1
ATOM 1769 N N . LYS B 1 68 ? 66.860 84.079 35.282 1.00 16.40 56 LYS B N 1
ATOM 1770 C CA . LYS B 1 68 ? 67.661 84.631 36.381 1.00 17.50 56 LYS B CA 1
ATOM 1771 C C . LYS B 1 68 ? 66.727 84.793 37.628 1.00 17.75 56 LYS B C 1
ATOM 1772 O O . LYS B 1 68 ? 65.568 85.025 37.425 1.00 17.39 56 LYS B O 1
ATOM 1778 N N . ARG B 1 69 ? 67.273 84.692 38.835 1.00 18.36 57 ARG B N 1
ATOM 1779 C CA . ARG B 1 69 ? 66.490 84.766 40.018 1.00 14.19 57 ARG B CA 1
ATOM 1780 C C . ARG B 1 69 ? 66.172 86.136 40.399 1.00 15.14 57 ARG B C 1
ATOM 1781 O O . ARG B 1 69 ? 66.711 86.718 41.368 1.00 19.58 57 ARG B O 1
ATOM 1789 N N . ILE B 1 70 ? 65.149 86.633 39.693 1.00 15.84 58 ILE B N 1
ATOM 1790 C CA . ILE B 1 70 ? 64.666 87.967 39.933 1.00 11.91 58 ILE B CA 1
ATOM 1791 C C . ILE B 1 70 ? 63.101 87.973 39.992 1.00 15.25 58 ILE B C 1
ATOM 1792 O O . ILE B 1 70 ? 62.499 87.432 39.078 1.00 16.22 58 ILE B O 1
ATOM 1797 N N . VAL B 1 71 ? 62.535 88.615 40.994 1.00 13.88 59 VAL B N 1
ATOM 1798 C CA . VAL B 1 71 ? 61.060 88.668 41.069 1.00 13.64 59 VAL B CA 1
ATOM 1799 C C . VAL B 1 71 ? 60.638 90.107 41.292 1.00 15.54 59 VAL B C 1
ATOM 1800 O O . VAL B 1 71 ? 61.341 90.823 42.115 1.00 13.68 59 VAL B O 1
ATOM 1804 N N . VAL B 1 72 ? 59.606 90.571 40.602 1.00 12.54 60 VAL B N 1
ATOM 1805 C CA . VAL B 1 72 ? 59.131 91.904 40.963 1.00 12.13 60 VAL B CA 1
ATOM 1806 C C . VAL B 1 72 ? 57.680 91.741 41.400 1.00 13.99 60 VAL B C 1
ATOM 1807 O O . VAL B 1 72 ? 57.036 90.724 41.022 1.00 15.27 60 VAL B O 1
ATOM 1811 N N . MET B 1 73 ? 57.189 92.640 42.246 1.00 9.86 61 MET B N 1
ATOM 1812 C CA . MET B 1 73 ? 55.840 92.537 42.662 1.00 10.97 61 MET B CA 1
ATOM 1813 C C . MET B 1 73 ? 55.287 93.924 43.000 1.00 16.53 61 MET B C 1
ATOM 1814 O O . MET B 1 73 ? 56.028 94.801 43.241 1.00 17.90 61 MET B O 1
ATOM 1819 N N . ASP B 1 74 ? 53.974 94.092 42.963 1.00 13.11 62 ASP B N 1
ATOM 1820 C CA . ASP B 1 74 ? 53.465 95.311 43.463 1.00 13.70 62 ASP B CA 1
ATOM 1821 C C . ASP B 1 74 ? 52.004 94.844 43.857 1.00 11.38 62 ASP B C 1
ATOM 1822 O O . ASP B 1 74 ? 51.153 94.598 43.012 1.00 16.10 62 ASP B O 1
ATOM 1827 N N . LEU B 1 75 ? 51.806 94.676 45.164 1.00 14.78 63 LEU B N 1
ATOM 1828 C CA . LEU B 1 75 ? 50.567 94.240 45.653 1.00 14.09 63 LEU B CA 1
ATOM 1829 C C . LEU B 1 75 ? 49.536 95.348 45.824 1.00 21.32 63 LEU B C 1
ATOM 1830 O O . LEU B 1 75 ? 48.436 95.051 46.277 1.00 21.88 63 LEU B O 1
ATOM 1835 N N . SER B 1 76 ? 49.904 96.606 45.504 1.00 18.53 64 SER B N 1
ATOM 1836 C CA . SER B 1 76 ? 48.959 97.736 45.679 1.00 21.28 64 SER B CA 1
ATOM 1837 C C . SER B 1 76 ? 47.950 97.706 44.516 1.00 23.80 64 SER B C 1
ATOM 1838 O O . SER B 1 76 ? 48.128 97.025 43.427 1.00 22.17 64 SER B O 1
ATOM 1841 N N . GLU B 1 77 ? 46.925 98.496 44.679 1.00 25.31 65 GLU B N 1
ATOM 1842 C CA . GLU B 1 77 ? 45.928 98.651 43.637 1.00 35.92 65 GLU B CA 1
ATOM 1843 C C . GLU B 1 77 ? 46.300 99.792 42.673 1.00 39.30 65 GLU B C 1
ATOM 1844 O O . GLU B 1 77 ? 45.687 99.917 41.652 1.00 31.43 65 GLU B O 1
ATOM 1850 N N . ASP B 1 78 ? 47.388 100.512 42.937 1.00 24.09 66 ASP B N 1
ATOM 1851 C CA . ASP B 1 78 ? 47.644 101.675 42.150 1.00 22.96 66 ASP B CA 1
ATOM 1852 C C . ASP B 1 78 ? 49.095 101.891 41.798 1.00 28.82 66 ASP B C 1
ATOM 1853 O O . ASP B 1 78 ? 49.540 103.036 41.613 1.00 21.49 66 ASP B O 1
ATOM 1858 N N . LYS B 1 79 ? 49.879 100.820 41.765 1.00 19.05 67 LYS B N 1
ATOM 1859 C CA . LYS B 1 79 ? 51.251 100.956 41.289 1.00 19.13 67 LYS B CA 1
ATOM 1860 C C . LYS B 1 79 ? 52.153 101.742 42.208 1.00 16.32 67 LYS B C 1
ATOM 1861 O O . LYS B 1 79 ? 53.192 102.215 41.770 1.00 23.43 67 LYS B O 1
ATOM 1867 N N . SER B 1 80 ? 51.810 101.691 43.492 1.00 16.95 68 SER B N 1
ATOM 1868 C CA . SER B 1 80 ? 52.556 102.480 44.478 1.00 15.79 68 SER B CA 1
ATOM 1869 C C . SER B 1 80 ? 53.447 101.680 45.390 1.00 23.62 68 SER B C 1
ATOM 1870 O O . SER B 1 80 ? 54.148 102.285 46.218 1.00 19.13 68 SER B O 1
ATOM 1873 N N . GLU B 1 81 ? 53.460 100.336 45.253 1.00 16.16 69 GLU B N 1
ATOM 1874 C CA . GLU B 1 81 ? 54.333 99.562 46.198 1.00 19.46 69 GLU B CA 1
ATOM 1875 C C . GLU B 1 81 ? 55.224 98.541 45.485 1.00 14.38 69 GLU B C 1
ATOM 1876 O O . GLU B 1 81 ? 55.201 97.386 45.792 1.00 14.93 69 GLU B O 1
ATOM 1882 N N . PRO B 1 82 ? 56.048 99.016 44.558 1.00 15.39 70 PRO B N 1
ATOM 1883 C CA . PRO B 1 82 ? 56.897 98.049 43.864 1.00 13.56 70 PRO B CA 1
ATOM 1884 C C . PRO B 1 82 ? 57.856 97.459 44.819 1.00 15.28 70 PRO B C 1
ATOM 1885 O O . PRO B 1 82 ? 58.326 98.157 45.695 1.00 17.24 70 PRO B O 1
ATOM 1889 N N . ARG B 1 83 ? 58.162 96.183 44.591 1.00 12.03 71 ARG B N 1
ATOM 1890 C CA . ARG B 1 83 ? 59.146 95.467 45.416 1.00 14.59 71 ARG B CA 1
ATOM 1891 C C . ARG B 1 83 ? 59.926 94.651 44.495 1.00 15.75 71 ARG B C 1
ATOM 1892 O O . ARG B 1 83 ? 59.394 94.113 43.524 1.00 14.78 71 ARG B O 1
ATOM 1900 N N . VAL B 1 84 ? 61.202 94.498 44.842 1.00 12.97 72 VAL B N 1
ATOM 1901 C CA . VAL B 1 84 ? 62.133 93.690 44.036 1.00 14.69 72 VAL B CA 1
ATOM 1902 C C . VAL B 1 84 ? 62.704 92.627 44.958 1.00 21.95 72 VAL B C 1
ATOM 1903 O O . VAL B 1 84 ? 63.086 92.951 46.134 1.00 15.94 72 VAL B O 1
ATOM 1907 N N . PHE B 1 85 ? 62.733 91.371 44.437 1.00 13.82 73 PHE B N 1
ATOM 1908 C CA . PHE B 1 85 ? 63.392 90.349 45.309 1.00 14.98 73 PHE B CA 1
ATOM 1909 C C . PHE B 1 85 ? 64.438 89.706 44.352 1.00 22.84 73 PHE B C 1
ATOM 1910 O O . PHE B 1 85 ? 64.084 89.065 43.362 1.00 15.16 73 PHE B O 1
ATOM 1918 N N . ILE B 1 86 ? 65.714 89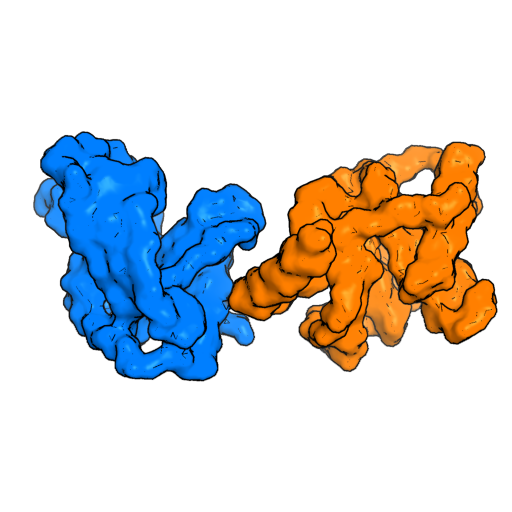.817 44.696 1.00 15.78 74 ILE B N 1
ATOM 1919 C CA . ILE B 1 86 ? 66.747 89.163 43.827 1.00 20.61 74 ILE B CA 1
ATOM 1920 C C . ILE B 1 86 ? 67.307 87.986 44.604 1.00 14.41 74 ILE B C 1
ATOM 1921 O O . ILE B 1 86 ? 67.530 88.075 45.836 1.00 17.60 74 ILE B O 1
ATOM 1926 N N . ASN B 1 87 ? 67.537 86.850 43.921 1.00 15.57 75 ASN B N 1
ATOM 1927 C CA . ASN B 1 87 ? 67.970 85.612 44.617 1.00 15.67 75 ASN B CA 1
ATOM 1928 C C . ASN B 1 87 ? 67.154 85.330 45.854 1.00 16.82 75 ASN B C 1
ATOM 1929 O O . ASN B 1 87 ? 67.611 85.020 46.961 1.00 13.62 75 ASN B O 1
ATOM 1934 N N . PRO B 1 88 ? 65.795 85.345 45.676 1.00 18.49 76 PRO B N 1
ATOM 1935 C CA . PRO B 1 88 ? 65.005 85.085 46.879 1.00 12.27 76 PRO B CA 1
ATOM 1936 C C . PRO B 1 88 ? 64.938 83.674 47.295 1.00 17.75 76 PRO B C 1
ATOM 1937 O O . PRO B 1 88 ? 64.969 82.735 46.487 1.00 17.08 76 PRO B O 1
ATOM 1941 N N . GLU B 1 89 ? 64.652 83.521 48.581 1.00 15.42 77 GLU B N 1
ATOM 1942 C CA . GLU B 1 89 ? 64.455 82.177 49.204 1.00 21.81 77 GLU B CA 1
ATOM 1943 C C . GLU B 1 89 ? 63.445 82.455 50.365 1.00 19.50 77 GLU B C 1
ATOM 1944 O O . GLU B 1 89 ? 63.285 83.576 50.797 1.00 19.37 77 GLU B O 1
ATOM 1950 N N . PHE B 1 90 ? 62.679 81.441 50.730 1.00 18.91 78 PHE B N 1
ATOM 1951 C CA . PHE B 1 90 ? 61.745 81.628 51.848 1.00 17.60 78 PHE B CA 1
ATOM 1952 C C . PHE B 1 90 ? 61.732 80.369 52.652 1.00 20.71 78 PHE B C 1
ATOM 1953 O O . PHE B 1 90 ? 62.116 79.271 52.137 1.00 19.61 78 PHE B O 1
ATOM 1961 N N . GLU B 1 91 ? 61.369 80.551 53.912 1.00 17.71 79 GLU B N 1
ATOM 1962 C CA . GLU B 1 91 ? 61.203 79.369 54.771 1.00 20.75 79 GLU B CA 1
ATOM 1963 C C . GLU B 1 91 ? 59.892 79.576 55.456 1.00 15.34 79 GLU B C 1
ATOM 1964 O O . GLU B 1 91 ? 59.591 80.651 56.034 1.00 20.00 79 GLU B O 1
ATOM 1970 N N . PRO B 1 92 ? 59.067 78.548 55.483 1.00 16.68 80 PRO B N 1
ATOM 1971 C CA . PRO B 1 92 ? 57.811 78.766 56.166 1.00 15.56 80 PRO B CA 1
ATOM 1972 C C . PRO B 1 92 ? 57.990 78.965 57.691 1.00 22.84 80 PRO B C 1
ATOM 1973 O O . PRO B 1 92 ? 58.841 78.394 58.317 1.00 21.40 80 PRO B O 1
ATOM 1977 N N . LEU B 1 93 ? 57.118 79.734 58.279 1.00 15.16 81 LEU B N 1
ATOM 1978 C CA . LEU B 1 93 ? 57.212 79.992 59.774 1.00 18.05 81 LEU B CA 1
ATOM 1979 C C . LEU B 1 93 ? 56.051 79.425 60.495 1.00 26.94 81 LEU B C 1
ATOM 1980 O O . LEU B 1 93 ? 55.860 79.722 61.735 1.00 24.90 81 LEU B O 1
ATOM 1985 N N . THR B 1 94 ? 55.189 78.670 59.782 1.00 17.99 82 THR B N 1
ATOM 1986 C CA . THR B 1 94 ? 53.976 78.138 60.396 1.00 19.81 82 THR B CA 1
ATOM 1987 C C . THR B 1 94 ? 53.524 76.986 59.509 1.00 28.99 82 THR B C 1
ATOM 1988 O O . THR B 1 94 ? 53.939 76.861 58.418 1.00 24.16 82 THR B O 1
ATOM 1992 N N . GLU B 1 95 ? 52.761 76.053 60.055 1.00 30.65 83 GLU B N 1
ATOM 1993 C CA . GLU B 1 95 ? 52.238 74.992 59.212 1.00 29.71 83 GLU B CA 1
ATOM 1994 C C . GLU B 1 95 ? 50.766 75.446 59.013 1.00 20.01 83 GLU B C 1
ATOM 1995 O O . GLU B 1 95 ? 50.065 74.838 58.280 1.00 33.50 83 GLU B O 1
ATOM 2001 N N . GLU B 1 96 ? 50.325 76.594 59.550 1.00 22.67 84 GLU B N 1
ATOM 2002 C CA . GLU B 1 96 ? 49.000 76.988 59.176 1.00 28.28 84 GLU B CA 1
ATOM 2003 C C . GLU B 1 96 ? 48.908 77.381 57.660 1.00 39.99 84 GLU B C 1
ATOM 2004 O O . GLU B 1 96 ? 49.824 78.049 57.184 1.00 28.95 84 GLU B O 1
ATOM 2010 N N . MET B 1 97 ? 47.772 77.124 57.005 1.00 32.44 85 MET B N 1
ATOM 2011 C CA . MET B 1 97 ? 47.565 77.444 55.559 1.00 34.35 85 MET B CA 1
ATOM 2012 C C . MET B 1 97 ? 46.733 78.647 55.045 1.00 36.23 85 MET B C 1
ATOM 2013 O O . MET B 1 97 ? 45.714 79.087 55.562 1.00 39.91 85 MET B O 1
ATOM 2018 N N . ASP B 1 98 ? 47.226 79.265 54.025 1.00 41.03 86 ASP B N 1
ATOM 2019 C CA . ASP B 1 98 ? 46.541 80.439 53.482 1.00 43.20 86 ASP B CA 1
ATOM 2020 C C . ASP B 1 98 ? 45.405 79.898 52.575 1.00 27.88 86 ASP B C 1
ATOM 2021 O O . ASP B 1 98 ? 45.461 78.761 52.187 1.00 39.34 86 ASP B O 1
ATOM 2026 N N . GLN B 1 99 ? 44.394 80.704 52.290 1.00 52.00 87 GLN B N 1
ATOM 2027 C CA . GLN B 1 99 ? 43.560 80.300 51.104 1.00 59.60 87 GLN B CA 1
ATOM 2028 C C . GLN B 1 99 ? 43.110 81.581 50.375 1.00 56.56 87 GLN B C 1
ATOM 2029 O O . GLN B 1 99 ? 41.947 82.071 50.464 1.00 68.59 87 GLN B O 1
ATOM 2035 N N . TYR B 1 100 ? 44.130 82.227 49.785 1.00 52.49 88 TYR B N 1
ATOM 2036 C CA . TYR B 1 100 ? 43.932 83.358 48.878 1.00 46.32 88 TYR B CA 1
ATOM 2037 C C . TYR B 1 100 ? 43.892 82.349 47.675 1.00 47.24 88 TYR B C 1
ATOM 2038 O O . TYR B 1 100 ? 44.551 81.339 47.807 1.00 36.35 88 TYR B O 1
ATOM 2047 N N . GLN B 1 101 ? 43.087 82.601 46.613 1.00 25.77 89 GLN B N 1
ATOM 2048 C CA . GLN B 1 101 ? 42.931 81.862 45.360 1.00 32.51 89 GLN B CA 1
ATOM 2049 C C . GLN B 1 101 ? 44.014 82.543 44.509 1.00 37.26 89 GLN B C 1
ATOM 2050 O O . GLN B 1 101 ? 44.077 83.755 44.449 1.00 45.19 89 GLN B O 1
ATOM 2056 N N . GLU B 1 102 ? 44.858 81.770 43.844 1.00 27.25 90 GLU B N 1
ATOM 2057 C CA . GLU B 1 102 ? 45.991 82.333 43.109 1.00 25.83 90 GLU B CA 1
ATOM 2058 C C . GLU B 1 102 ? 45.728 82.313 41.638 1.00 21.64 90 GLU B C 1
ATOM 2059 O O . GLU B 1 102 ? 45.221 81.342 41.154 1.00 19.47 90 GLU B O 1
ATOM 2065 N N . GLY B 1 103 ? 46.299 83.310 40.953 1.00 20.01 91 GLY B N 1
ATOM 2066 C CA . GLY B 1 103 ? 46.212 83.278 39.492 1.00 21.88 91 GLY B CA 1
ATOM 2067 C C . GLY B 1 103 ? 47.677 83.344 39.069 1.00 15.39 91 GLY B C 1
ATOM 2068 O O . GLY B 1 103 ? 48.565 83.395 39.927 1.00 17.96 91 GLY B O 1
ATOM 2069 N N . CYS B 1 104 ? 47.986 83.514 37.751 1.00 13.65 92 CYS B N 1
ATOM 2070 C CA . CYS B 1 104 ? 49.374 83.546 37.399 1.00 12.00 92 CYS B 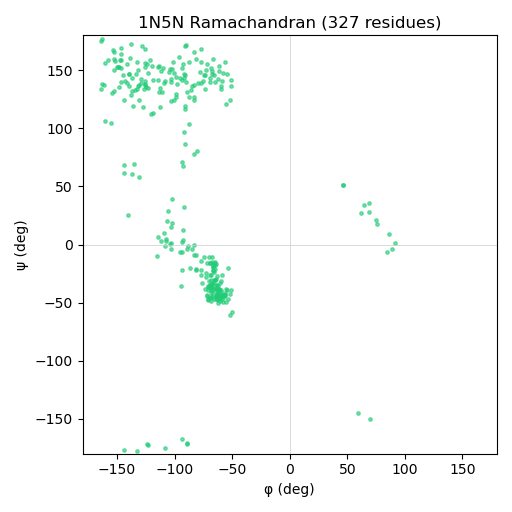CA 1
ATOM 2071 C C . CYS B 1 104 ? 49.332 84.169 36.009 1.00 15.43 92 CYS B C 1
ATOM 2072 O O . CYS B 1 104 ? 48.483 83.773 35.233 1.00 13.93 92 CYS B O 1
ATOM 2075 N N . LEU B 1 105 ? 50.261 85.084 35.704 1.00 12.03 93 LEU B N 1
ATOM 2076 C CA . LEU B 1 105 ? 50.229 85.648 34.359 1.00 14.71 93 LEU B CA 1
ATOM 2077 C C . LEU B 1 105 ? 50.565 84.577 33.260 1.00 15.73 93 LEU B C 1
ATOM 2078 O O . LEU B 1 105 ? 50.320 84.820 32.050 1.00 16.58 93 LEU B O 1
ATOM 2083 N N . SER B 1 106 ? 51.245 83.514 33.672 1.00 16.38 94 SER B N 1
ATOM 2084 C CA . SER B 1 106 ? 51.609 82.384 32.746 1.00 14.95 94 SER B CA 1
ATOM 2085 C C . SER B 1 106 ? 50.466 81.298 32.686 1.00 13.00 94 SER B C 1
ATOM 2086 O O . SER B 1 106 ? 50.685 80.322 31.995 1.00 20.02 94 SER B O 1
ATOM 2089 N N . VAL B 1 107 ? 49.401 81.446 33.407 1.00 15.73 95 VAL B N 1
ATOM 2090 C CA . VAL B 1 107 ? 48.211 80.519 33.378 1.00 15.67 95 VAL B CA 1
ATOM 2091 C C . VAL B 1 107 ? 47.001 81.470 33.387 1.00 9.65 95 VAL B C 1
ATOM 2092 O O . VAL B 1 107 ? 46.162 81.491 34.334 1.00 18.37 95 VAL B O 1
ATOM 2096 N N . PRO B 1 108 ? 46.883 82.356 32.350 1.00 14.83 96 PRO B N 1
ATOM 2097 C CA . PRO B 1 108 ? 45.817 83.383 32.336 1.00 18.97 96 PRO B CA 1
ATOM 2098 C C . PRO B 1 108 ? 44.445 82.875 32.398 1.00 20.41 96 PRO B C 1
ATOM 2099 O O . PRO B 1 108 ? 44.147 81.867 31.765 1.00 21.11 96 PRO B O 1
ATOM 2103 N N . GLY B 1 109 ? 43.590 83.550 33.147 1.00 24.68 97 GLY B N 1
ATOM 2104 C CA . GLY B 1 109 ? 42.199 83.140 33.277 1.00 24.72 97 GLY B CA 1
ATOM 2105 C C . GLY B 1 109 ? 41.888 82.083 34.311 1.00 31.72 97 GLY B C 1
ATOM 2106 O O . GLY B 1 109 ? 40.676 81.798 34.525 1.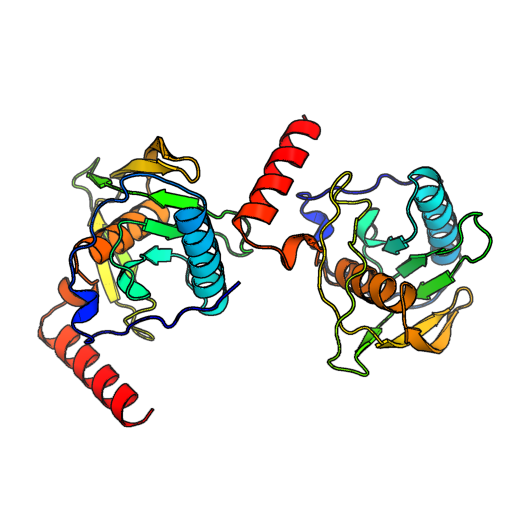00 25.22 97 GLY B O 1
ATOM 2107 N N . PHE B 1 110 ? 42.916 81.480 34.975 1.00 21.08 98 PHE B N 1
ATOM 2108 C CA . PHE B 1 110 ? 42.668 80.421 35.983 1.00 18.48 98 PHE B CA 1
ATOM 2109 C C . PHE B 1 110 ? 43.041 80.842 37.355 1.00 16.60 98 PHE B C 1
ATOM 2110 O O . PHE B 1 110 ? 44.034 81.550 37.452 1.00 20.67 98 PHE B O 1
ATOM 2118 N N . TYR B 1 111 ? 42.147 80.628 38.344 1.00 19.20 99 TYR B N 1
ATOM 2119 C CA . TYR B 1 111 ? 42.380 81.044 39.742 1.00 21.10 99 TYR B CA 1
ATOM 2120 C C . TYR B 1 111 ? 42.043 79.782 40.563 1.00 26.15 99 TYR B C 1
ATOM 2121 O O . TYR B 1 111 ? 40.946 79.257 40.435 1.00 25.81 99 TYR B O 1
ATOM 2130 N N . GLU B 1 112 ? 42.972 79.323 41.380 1.00 25.18 100 GLU B N 1
ATOM 2131 C CA . GLU B 1 112 ? 42.680 78.065 42.080 1.00 32.40 100 GLU B CA 1
ATOM 2132 C C . GLU B 1 112 ? 43.297 78.219 43.362 1.00 30.69 100 GLU B C 1
ATOM 2133 O O . GLU B 1 112 ? 44.270 78.964 43.591 1.00 34.26 100 GLU B O 1
ATOM 2139 N N . ASN B 1 113 ? 42.652 77.640 44.383 1.00 42.34 101 ASN B N 1
ATOM 2140 C CA . ASN B 1 113 ? 43.254 77.837 45.699 1.00 35.47 101 ASN B CA 1
ATOM 2141 C C . ASN B 1 113 ? 44.374 76.792 45.894 1.00 35.45 101 ASN B C 1
ATOM 2142 O O . ASN B 1 113 ? 44.307 75.619 45.503 1.00 34.96 101 ASN B O 1
ATOM 2147 N N . VAL B 1 114 ? 45.439 77.262 46.416 1.00 27.16 102 VAL B N 1
ATOM 2148 C CA . VAL B 1 114 ? 46.512 76.424 46.596 1.00 23.14 102 VAL B CA 1
ATOM 2149 C C . VAL B 1 114 ? 46.646 76.713 48.043 1.00 34.84 102 VAL B C 1
ATOM 2150 O O . VAL B 1 114 ? 46.214 77.768 48.511 1.00 38.23 102 VAL B O 1
ATOM 2154 N N . ASP B 1 115 ? 47.167 75.793 48.781 1.00 23.27 103 ASP B N 1
ATOM 2155 C CA . ASP B 1 115 ? 47.171 76.059 50.278 1.00 22.17 103 ASP B CA 1
ATOM 2156 C C . ASP B 1 115 ? 48.654 76.212 50.524 1.00 24.73 103 ASP B C 1
ATOM 2157 O O . ASP B 1 115 ? 49.396 75.399 50.050 1.00 44.57 103 ASP B O 1
ATOM 2162 N N . ARG B 1 116 ? 49.085 77.358 50.970 1.00 13.51 104 ARG B N 1
ATOM 2163 C CA . ARG B 1 116 ? 50.566 77.341 51.240 1.00 15.08 104 ARG B CA 1
ATOM 2164 C C . ARG B 1 116 ? 50.630 77.880 52.688 1.00 13.33 104 ARG B C 1
ATOM 2165 O O . ARG B 1 116 ? 49.625 78.426 53.211 1.00 18.79 104 ARG B O 1
ATOM 2173 N N . PRO B 1 117 ? 51.819 77.810 53.286 1.00 16.40 105 PRO B N 1
ATOM 2174 C CA . PRO B 1 117 ? 52.054 78.331 54.674 1.00 18.30 105 PRO B CA 1
ATOM 2175 C C . PRO B 1 117 ? 51.703 79.857 54.624 1.00 17.49 105 PRO B C 1
ATOM 2176 O O . PRO B 1 117 ? 52.056 80.588 53.679 1.00 17.94 105 PRO B O 1
ATOM 2180 N N . GLN B 1 118 ? 50.954 80.343 55.590 1.00 18.55 106 GLN B N 1
ATOM 2181 C CA . GLN B 1 118 ? 50.464 81.691 55.588 1.00 20.96 106 GLN B CA 1
ATOM 2182 C C . GLN B 1 118 ? 51.510 82.706 56.086 1.00 19.07 106 GLN B C 1
ATOM 2183 O O . GLN B 1 118 ? 51.368 83.900 55.961 1.00 19.11 106 GLN B O 1
ATOM 2189 N N . LYS B 1 119 ? 52.603 82.221 56.605 1.00 14.77 107 LYS B N 1
ATOM 2190 C CA . LYS B 1 119 ? 53.612 83.166 57.000 1.00 9.86 107 LYS B CA 1
ATOM 2191 C C . LYS B 1 119 ? 55.025 82.583 56.658 1.00 14.62 107 LYS B C 1
ATOM 2192 O O . LYS B 1 119 ? 55.299 81.376 56.859 1.00 18.68 107 LYS B O 1
ATOM 2198 N N . VAL B 1 120 ? 55.921 83.369 56.160 1.00 13.15 108 VAL B N 1
ATOM 2199 C CA . VAL B 1 120 ? 57.217 82.817 55.806 1.00 13.89 108 VAL B CA 1
ATOM 2200 C C . VAL B 1 120 ? 58.228 83.862 56.047 1.00 13.92 108 VAL B C 1
ATOM 2201 O O . VAL B 1 120 ? 57.942 85.061 56.155 1.00 18.37 108 VAL B O 1
ATOM 2205 N N . ARG B 1 121 ? 59.466 83.424 56.100 1.00 14.40 109 ARG B N 1
ATOM 2206 C CA . ARG B 1 121 ? 60.506 84.407 56.231 1.00 10.41 109 ARG B CA 1
ATOM 2207 C C . ARG B 1 121 ? 61.260 84.383 54.863 1.00 19.50 109 ARG B C 1
ATOM 2208 O O . ARG B 1 121 ? 61.679 83.352 54.401 1.00 21.10 109 ARG B O 1
ATOM 2216 N N . ILE B 1 122 ? 61.478 85.548 54.283 1.00 16.84 110 ILE B N 1
ATOM 2217 C CA . ILE B 1 122 ? 62.109 85.705 53.021 1.00 13.14 110 ILE B CA 1
ATOM 2218 C C . ILE B 1 122 ? 63.533 86.153 53.206 1.00 19.63 110 ILE B C 1
ATOM 2219 O O . ILE B 1 122 ? 63.752 86.986 54.058 1.00 19.01 110 ILE B O 1
ATOM 2224 N N . LYS B 1 123 ? 64.470 85.654 52.375 1.00 15.46 111 LYS B N 1
ATOM 2225 C CA . LYS B 1 123 ? 65.736 86.242 52.381 1.00 15.53 111 LYS B CA 1
ATOM 2226 C C . LYS B 1 123 ? 65.977 86.584 50.917 1.00 16.42 111 LYS B C 1
ATOM 2227 O O . LYS B 1 123 ? 65.756 85.743 50.020 1.00 17.14 111 LYS B O 1
ATOM 2233 N N . ALA B 1 124 ? 66.460 87.813 50.666 1.00 16.19 112 ALA B N 1
ATOM 2234 C CA . ALA B 1 124 ? 66.715 88.149 49.259 1.00 20.16 112 ALA B CA 1
ATOM 2235 C C . ALA B 1 124 ? 67.619 89.404 49.194 1.00 20.42 112 ALA B C 1
ATOM 2236 O O . ALA B 1 124 ? 67.956 89.978 50.240 1.00 17.72 112 ALA B O 1
ATOM 2238 N N . LEU B 1 125 ? 68.000 89.751 47.960 1.00 17.20 113 LEU B N 1
ATOM 2239 C CA . LEU B 1 125 ? 68.680 91.037 47.703 1.00 18.83 113 LEU B CA 1
ATOM 2240 C C . LEU B 1 125 ? 67.658 92.059 47.270 1.00 24.42 113 LEU B C 1
ATOM 2241 O O . LEU B 1 125 ? 66.746 91.764 46.480 1.00 19.14 113 LEU B O 1
ATOM 2246 N N . ASP B 1 126 ? 67.803 93.328 47.682 1.00 22.21 114 ASP B N 1
ATOM 2247 C CA . ASP B 1 126 ? 66.805 94.312 47.207 1.00 22.86 114 ASP B CA 1
ATOM 2248 C C . ASP B 1 126 ? 67.117 95.043 45.849 1.00 27.78 114 ASP B C 1
ATOM 2249 O O . ASP B 1 126 ? 68.066 94.703 45.254 1.00 28.58 114 ASP B O 1
ATOM 2254 N N . ARG B 1 127 ? 66.302 96.063 45.490 1.00 31.49 115 ARG B N 1
ATOM 2255 C CA . ARG B 1 127 ? 66.469 96.805 44.173 1.00 36.91 115 ARG B CA 1
ATOM 2256 C C . ARG B 1 127 ? 67.810 97.364 43.908 1.00 34.64 115 ARG B C 1
ATOM 2257 O O . ARG B 1 127 ? 68.088 97.650 42.719 1.00 32.72 115 ARG B O 1
ATOM 2265 N N . ASP B 1 128 ? 68.590 97.537 44.992 1.00 38.24 116 ASP B N 1
ATOM 2266 C CA . ASP B 1 128 ? 69.951 98.102 45.018 1.00 44.78 116 ASP B CA 1
ATOM 2267 C C . ASP B 1 128 ? 70.963 97.033 45.264 1.00 43.24 116 ASP B C 1
ATOM 2268 O O . ASP B 1 128 ? 72.177 97.331 45.424 1.00 33.89 116 ASP B O 1
ATOM 2273 N N . GLY B 1 129 ? 70.556 95.792 45.350 1.00 34.22 117 GLY B N 1
ATOM 2274 C CA . GLY B 1 129 ? 71.598 94.789 45.666 1.00 18.25 117 GLY B CA 1
ATOM 2275 C C . GLY B 1 129 ? 71.871 94.422 47.074 1.00 28.62 117 GLY B C 1
ATOM 2276 O O . GLY B 1 129 ? 72.740 93.587 47.308 1.00 30.62 117 GLY B O 1
ATOM 2277 N N . ASN B 1 130 ? 71.158 94.989 48.056 1.00 28.48 118 ASN B N 1
ATOM 2278 C CA . ASN B 1 130 ? 71.576 94.654 49.463 1.00 29.52 118 ASN B CA 1
ATOM 2279 C C . ASN B 1 130 ? 70.668 93.505 50.099 1.00 22.97 118 ASN B C 1
ATOM 2280 O O . ASN B 1 130 ? 69.436 93.557 49.849 1.00 19.26 118 ASN B O 1
ATOM 2285 N N . PRO B 1 131 ? 71.257 92.623 50.923 1.00 22.93 119 PRO B N 1
ATOM 2286 C CA . PRO B 1 131 ? 70.547 91.502 51.564 1.00 26.51 119 PRO B CA 1
ATOM 2287 C C . PRO B 1 131 ? 69.590 91.971 52.580 1.00 34.91 119 PRO B C 1
ATOM 2288 O O . PRO B 1 131 ? 69.813 93.028 53.228 1.00 22.94 119 PRO B O 1
ATOM 2292 N N . PHE B 1 132 ? 68.444 91.282 52.661 1.00 19.55 120 PHE B N 1
ATOM 2293 C CA . PHE B 1 132 ? 67.580 91.666 53.746 1.00 19.31 120 PHE B CA 1
ATOM 2294 C C . PHE B 1 132 ? 66.822 90.383 54.024 1.00 18.44 120 PHE B C 1
ATOM 2295 O O . PHE B 1 132 ? 66.843 89.432 53.209 1.00 14.63 120 PHE B O 1
ATOM 2303 N N . GLU B 1 133 ? 66.152 90.350 55.175 1.00 12.83 121 GLU B N 1
ATOM 2304 C CA . GLU B 1 133 ? 65.289 89.238 55.565 1.00 19.40 121 GLU B CA 1
ATOM 2305 C C . GLU B 1 133 ? 64.008 89.880 55.952 1.00 13.92 121 GLU B C 1
ATOM 2306 O O . GLU B 1 133 ? 64.007 90.887 56.635 1.00 15.49 121 GLU B O 1
ATOM 2312 N N . GLU B 1 134 ? 62.950 89.244 55.551 1.00 15.98 122 GLU B N 1
ATOM 2313 C CA . GLU B 1 134 ? 61.617 89.846 55.849 1.00 14.76 122 GLU B CA 1
ATOM 2314 C C . GLU B 1 134 ? 60.694 88.754 56.404 1.00 16.62 122 GLU B C 1
ATOM 2315 O O . GLU B 1 134 ? 60.687 87.636 55.856 1.00 19.54 122 GLU B O 1
ATOM 2321 N N . VAL B 1 135 ? 59.812 89.148 57.301 1.00 14.90 123 VAL B N 1
ATOM 2322 C CA . VAL B 1 135 ? 58.829 88.229 57.717 1.00 14.76 123 VAL B CA 1
ATOM 2323 C C . VAL B 1 135 ? 57.636 88.599 56.913 1.00 13.60 123 VAL B C 1
ATOM 2324 O O . VAL B 1 135 ? 57.278 89.799 56.908 1.00 13.39 123 VAL B O 1
ATOM 2328 N N . ALA B 1 136 ? 57.034 87.642 56.215 1.00 14.91 124 ALA B N 1
ATOM 2329 C CA . ALA B 1 136 ? 55.886 88.019 55.424 1.00 12.98 124 ALA B CA 1
ATOM 2330 C C . ALA B 1 136 ? 54.687 87.235 55.796 1.00 16.59 124 ALA B C 1
ATOM 2331 O O . ALA B 1 136 ? 54.719 86.025 56.027 1.00 15.97 124 ALA B O 1
ATOM 2333 N N . GLU B 1 137 ? 53.546 87.918 55.671 1.00 12.32 125 GLU B N 1
ATOM 2334 C CA . GLU B 1 137 ? 52.215 87.229 55.923 1.00 14.81 125 GLU B CA 1
ATOM 2335 C C . GLU B 1 137 ? 51.260 87.658 54.881 1.00 14.63 125 GLU B C 1
ATOM 2336 O O . GLU B 1 137 ? 51.600 88.423 53.936 1.00 17.80 125 GLU B O 1
ATOM 2342 N N . GLY B 1 138 ? 50.080 87.030 54.863 1.00 17.25 126 GLY B N 1
ATOM 2343 C CA . GLY B 1 138 ? 49.128 87.588 53.996 1.00 17.78 126 GLY B CA 1
ATOM 2344 C C . GLY B 1 138 ? 49.482 87.372 52.538 1.00 14.44 126 GLY B C 1
ATOM 2345 O O . GLY B 1 138 ? 50.121 86.305 52.155 1.00 19.17 126 GLY B O 1
ATOM 2346 N N . LEU B 1 139 ? 49.042 88.338 51.732 1.00 17.52 127 LEU B N 1
ATOM 2347 C CA . LEU B 1 139 ? 49.190 88.077 50.277 1.00 14.01 127 LEU B CA 1
ATOM 2348 C C . LEU B 1 139 ? 50.648 88.048 49.893 1.00 17.77 127 LEU B C 1
ATOM 2349 O O . LEU B 1 139 ? 51.020 87.318 48.943 1.00 17.32 127 LEU B O 1
ATOM 2354 N N . LEU B 1 140 ? 51.473 88.867 50.587 1.00 14.11 128 LEU B N 1
ATOM 2355 C CA . LEU B 1 140 ? 52.927 88.888 50.244 1.00 11.06 128 LEU B CA 1
ATOM 2356 C C . LEU B 1 140 ? 53.477 87.422 50.448 1.00 14.68 128 LEU B C 1
ATOM 2357 O O . LEU B 1 140 ? 54.311 86.938 49.727 1.00 14.52 128 LEU B O 1
ATOM 2362 N N . ALA B 1 141 ? 53.059 86.805 51.557 1.00 14.67 129 ALA B N 1
ATOM 2363 C CA . ALA B 1 141 ? 53.593 85.475 51.771 1.00 13.16 129 ALA B CA 1
ATOM 2364 C C . ALA B 1 141 ? 53.200 84.530 50.642 1.00 15.13 129 ALA B C 1
ATOM 2365 O O . ALA B 1 141 ? 53.994 83.693 50.251 1.00 13.97 129 ALA B O 1
ATOM 2367 N N . VAL B 1 142 ? 51.984 84.667 50.156 1.00 14.26 130 VAL B N 1
ATOM 2368 C CA . VAL B 1 142 ? 51.590 83.737 49.047 1.00 13.91 130 VAL B CA 1
ATOM 2369 C C . VAL B 1 142 ? 52.327 84.115 47.776 1.00 12.33 130 VAL B C 1
ATOM 2370 O O . VAL B 1 142 ? 52.932 83.295 47.094 1.00 14.78 130 VAL B O 1
ATOM 2374 N N . CYS B 1 143 ? 52.382 85.444 47.495 1.00 8.65 131 CYS B N 1
ATOM 2375 C CA . CYS B 1 143 ? 53.055 85.803 46.284 1.00 12.33 131 CYS B CA 1
ATOM 2376 C C . CYS B 1 143 ? 54.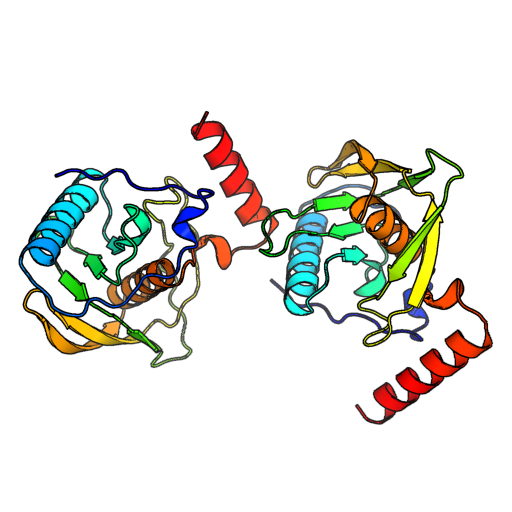496 85.434 46.262 1.00 14.65 131 CYS B C 1
ATOM 2377 O O . CYS B 1 143 ? 55.057 85.118 45.224 1.00 12.88 131 CYS B O 1
ATOM 2380 N N . ILE B 1 144 ? 55.202 85.672 47.361 1.00 11.30 132 ILE B N 1
ATOM 2381 C CA . ILE B 1 144 ? 56.661 85.341 47.236 1.00 11.17 132 ILE B CA 1
ATOM 2382 C C . ILE B 1 144 ? 56.883 83.832 47.016 1.00 10.48 132 ILE B C 1
ATOM 2383 O O . ILE B 1 144 ? 57.931 83.404 46.350 1.00 13.80 132 ILE B O 1
ATOM 2388 N N . GLN B 1 145 ? 55.957 83.002 47.565 1.00 10.93 133 GLN B N 1
ATOM 2389 C CA . GLN B 1 145 ? 56.153 81.560 47.429 1.00 9.23 133 GLN B CA 1
ATOM 2390 C C . GLN B 1 145 ? 55.868 81.207 45.920 1.00 10.14 133 GLN B C 1
ATOM 2391 O O . GLN B 1 145 ? 56.595 80.432 45.282 1.00 14.78 133 GLN B O 1
ATOM 2397 N N . HIS B 1 146 ? 54.792 81.802 45.481 1.00 9.77 134 HIS B N 1
ATOM 2398 C CA . HIS B 1 146 ? 54.379 81.539 44.111 1.00 9.78 134 HIS B CA 1
ATOM 2399 C C . HIS B 1 146 ? 55.587 81.941 43.172 1.00 15.76 134 HIS B C 1
ATOM 2400 O O . HIS B 1 146 ? 55.874 81.254 42.103 1.00 12.84 134 HIS B O 1
ATOM 2407 N N . GLU B 1 147 ? 56.120 83.159 43.404 1.00 13.20 135 GLU B N 1
ATOM 2408 C CA . GLU B 1 147 ? 57.164 83.639 42.497 1.00 14.35 135 GLU B CA 1
ATOM 2409 C C . GLU B 1 147 ? 58.491 82.903 42.636 1.00 16.72 135 GLU B C 1
ATOM 2410 O O . GLU B 1 147 ? 59.142 82.662 41.628 1.00 11.50 135 GLU B O 1
ATOM 2416 N N . CYS B 1 148 ? 58.898 82.559 43.871 1.00 14.77 136 CYS B N 1
ATOM 2417 C CA . CYS B 1 148 ? 60.065 81.686 44.034 1.00 17.13 136 CYS B CA 1
ATOM 2418 C C . CYS B 1 148 ? 59.789 80.362 43.336 1.00 17.21 136 CYS B C 1
ATOM 2419 O O . CYS B 1 148 ? 60.704 79.797 42.783 1.00 16.81 136 CYS B O 1
ATOM 2422 N N . ASP B 1 149 ? 58.588 79.801 43.433 1.00 14.91 137 ASP B N 1
ATOM 2423 C CA . ASP B 1 149 ? 58.316 78.611 42.668 1.00 11.66 137 ASP B CA 1
ATOM 2424 C C . ASP B 1 149 ? 58.656 78.770 41.161 1.00 11.77 137 ASP B C 1
ATOM 2425 O O . ASP B 1 149 ? 59.245 77.893 40.584 1.00 13.94 137 ASP B O 1
ATOM 2430 N N . HIS B 1 150 ? 58.312 79.897 40.586 1.00 12.26 138 HIS B N 1
ATOM 2431 C CA . HIS B 1 150 ? 58.607 80.057 39.152 1.00 13.83 138 HIS B CA 1
ATOM 2432 C C . HIS B 1 150 ? 60.059 79.968 38.931 1.00 15.96 138 HIS B C 1
ATOM 2433 O O . HIS B 1 150 ? 60.496 79.415 37.953 1.00 15.46 138 HIS B O 1
ATOM 2440 N N . LEU B 1 151 ? 60.881 80.545 39.831 1.00 13.51 139 LEU B N 1
ATOM 2441 C CA . LEU B 1 151 ? 62.307 80.513 39.584 1.00 15.08 139 LEU B CA 1
ATOM 2442 C C . LEU B 1 151 ? 62.892 79.001 39.657 1.00 21.43 139 LEU B C 1
ATOM 2443 O O . LEU B 1 151 ? 64.044 78.763 39.258 1.00 16.94 139 LEU B O 1
ATOM 2448 N N . ASN B 1 152 ? 62.152 78.102 40.295 1.00 13.27 140 ASN B N 1
ATOM 2449 C CA . ASN B 1 152 ? 62.516 76.698 40.410 1.00 12.98 140 ASN B CA 1
ATOM 2450 C C . ASN B 1 152 ? 61.707 75.872 39.420 1.00 19.37 140 ASN B C 1
ATOM 2451 O O . ASN B 1 152 ? 61.579 74.646 39.612 1.00 21.72 140 ASN B O 1
ATOM 2456 N N . GLY B 1 153 ? 61.149 76.512 38.414 1.00 11.44 141 GLY B N 1
ATOM 2457 C CA . GLY B 1 153 ? 60.445 75.753 37.362 1.00 13.77 141 GLY B CA 1
ATOM 2458 C C . GLY B 1 153 ? 59.106 75.233 37.737 1.00 20.06 141 GLY B C 1
ATOM 2459 O O . GLY B 1 153 ? 58.626 74.303 37.124 1.00 17.03 141 GLY B O 1
ATOM 2460 N N . LYS B 1 154 ? 58.504 75.752 38.788 1.00 13.47 142 LYS B N 1
ATOM 2461 C CA . LYS B 1 154 ? 57.226 75.194 39.260 1.00 13.83 142 LYS B CA 1
ATOM 2462 C C . LYS B 1 154 ? 56.124 76.225 39.003 1.00 18.99 142 LYS B C 1
ATOM 2463 O O . LYS B 1 154 ? 56.353 77.455 39.111 1.00 16.21 142 LYS B O 1
ATOM 2469 N N . LEU B 1 155 ? 54.900 75.665 38.749 1.00 12.91 143 LEU B N 1
ATOM 2470 C CA . LEU B 1 155 ? 53.784 76.459 38.477 1.00 15.17 143 LEU B CA 1
ATOM 2471 C C . LEU B 1 155 ? 52.708 76.170 39.476 1.00 11.81 143 LEU B C 1
ATOM 2472 O O . LEU B 1 155 ? 52.704 75.072 39.930 1.00 13.97 143 LEU B O 1
ATOM 2477 N N . PHE B 1 156 ? 51.748 77.075 39.690 1.00 11.65 144 PHE B N 1
ATOM 2478 C CA . PHE B 1 156 ? 50.758 76.708 40.719 1.00 11.61 144 PHE B CA 1
ATOM 2479 C C . PHE B 1 156 ? 49.885 75.504 40.320 1.00 13.60 144 PHE B C 1
ATOM 2480 O O . PHE B 1 156 ? 49.337 74.894 41.169 1.00 16.31 144 PHE B O 1
ATOM 2488 N N . VAL B 1 157 ? 49.805 75.286 39.005 1.00 13.67 145 VAL B N 1
ATOM 2489 C CA . VAL B 1 157 ? 48.929 74.155 38.569 1.00 15.74 145 VAL B CA 1
ATOM 2490 C C . VAL B 1 157 ? 49.571 72.858 38.986 1.00 12.56 145 VAL B C 1
ATOM 2491 O O . VAL B 1 157 ? 48.909 71.820 38.949 1.00 15.59 145 VAL B O 1
ATOM 2495 N N . ASP B 1 158 ? 50.875 72.908 39.325 1.00 13.88 146 ASP B N 1
ATOM 2496 C CA . ASP B 1 158 ? 51.529 71.669 39.786 1.00 13.73 146 ASP B CA 1
ATOM 2497 C C . ASP B 1 158 ? 50.984 71.158 41.103 1.00 15.40 146 ASP B C 1
ATOM 2498 O O . ASP B 1 158 ? 51.227 70.000 41.443 1.00 18.43 146 ASP B O 1
ATOM 2503 N N . TYR B 1 159 ? 50.260 71.959 41.847 1.00 12.63 147 TYR B N 1
ATOM 2504 C CA . TYR B 1 159 ? 49.691 71.539 43.194 1.00 13.51 147 TYR B CA 1
ATOM 2505 C C . TYR B 1 159 ? 48.230 71.032 43.014 1.00 14.73 147 TYR B C 1
ATOM 2506 O O . TYR B 1 159 ? 47.591 70.679 43.956 1.00 18.74 147 TYR B O 1
ATOM 2515 N N . LEU B 1 160 ? 47.696 71.156 41.819 1.00 9.87 148 LEU B N 1
ATOM 2516 C CA . LEU B 1 160 ? 46.292 70.791 41.572 1.00 11.82 148 LEU B CA 1
ATOM 2517 C C . LEU B 1 160 ? 46.241 69.304 41.156 1.00 16.07 148 LEU B C 1
ATOM 2518 O O . LEU B 1 160 ? 47.290 68.659 40.906 1.00 16.98 148 LEU B O 1
ATOM 2523 N N . SER B 1 161 ? 44.996 68.809 41.066 1.00 15.81 149 SER B N 1
ATOM 2524 C CA . SER B 1 161 ? 44.866 67.370 40.698 1.00 16.08 149 SER B CA 1
ATOM 2525 C C . SER B 1 161 ? 45.381 67.239 39.246 1.00 15.87 149 SER B C 1
ATOM 2526 O O . SER B 1 161 ? 45.352 68.161 38.395 1.00 14.60 149 SER B O 1
ATOM 2529 N N . THR B 1 162 ? 45.742 66.027 38.901 1.00 13.25 150 THR B N 1
ATOM 2530 C CA . THR B 1 162 ? 46.165 65.777 37.533 1.00 11.99 150 THR B CA 1
ATOM 2531 C C . THR B 1 162 ? 45.147 66.145 36.495 1.00 15.91 150 THR B C 1
ATOM 2532 O O . THR B 1 162 ? 45.483 66.741 35.431 1.00 16.41 150 THR B O 1
ATOM 2536 N N . LEU B 1 163 ? 43.911 65.758 36.751 1.00 11.96 151 LEU B N 1
ATOM 2537 C CA . LEU B 1 163 ? 42.919 66.032 35.710 1.00 10.34 151 LEU B CA 1
ATOM 2538 C C . LEU B 1 163 ? 42.587 67.496 35.655 1.00 15.14 151 LEU B C 1
ATOM 2539 O O . LEU B 1 163 ? 42.279 67.964 34.502 1.00 14.61 151 LEU B O 1
ATOM 2544 N N . LYS B 1 164 ? 42.712 68.206 36.750 1.00 13.14 152 LYS B N 1
ATOM 2545 C CA . LYS B 1 164 ? 42.412 69.643 36.702 1.00 11.85 152 LYS B CA 1
ATOM 2546 C C . LYS B 1 164 ? 43.533 70.330 35.912 1.00 12.22 152 LYS B C 1
ATOM 2547 O O . LYS B 1 164 ? 43.331 71.173 34.999 1.00 13.75 152 LYS B O 1
ATOM 2553 N N . ARG B 1 165 ? 44.787 69.965 36.259 1.00 13.69 153 ARG B N 1
ATOM 2554 C CA . ARG B 1 165 ? 45.897 70.620 35.567 1.00 9.69 153 ARG B CA 1
ATOM 2555 C C . ARG B 1 165 ? 45.826 70.289 34.089 1.00 17.07 153 ARG B C 1
ATOM 2556 O O . ARG B 1 165 ? 46.153 71.114 33.175 1.00 17.70 153 ARG B O 1
ATOM 2564 N N . ASP B 1 166 ? 45.397 69.077 33.768 1.00 13.81 154 ASP B N 1
ATOM 2565 C CA . ASP B 1 166 ? 45.457 68.759 32.301 1.00 14.16 154 ASP B CA 1
ATOM 2566 C C . ASP B 1 166 ? 44.279 69.446 31.558 1.00 15.99 154 ASP B C 1
ATOM 2567 O O . ASP B 1 166 ? 44.361 69.778 30.396 1.00 16.78 154 ASP B O 1
ATOM 2572 N N . ARG B 1 167 ? 43.227 69.693 32.266 1.00 13.57 155 ARG B N 1
ATOM 2573 C CA . ARG B 1 167 ? 42.126 70.425 31.647 1.00 18.82 155 ARG B CA 1
ATOM 2574 C C . ARG B 1 167 ? 42.559 71.899 31.365 1.00 21.27 155 ARG B C 1
ATOM 2575 O O . ARG B 1 167 ? 42.263 72.512 30.304 1.00 18.39 155 ARG B O 1
ATOM 2583 N N . ILE B 1 168 ? 43.277 72.477 32.320 1.00 15.56 156 ILE B N 1
ATOM 2584 C CA . ILE B 1 168 ? 43.736 73.877 32.147 1.00 13.78 156 ILE B CA 1
ATOM 2585 C C . ILE B 1 168 ? 44.750 73.843 30.994 1.00 15.94 156 ILE B C 1
ATOM 2586 O O . ILE B 1 168 ? 44.738 74.753 30.163 1.00 17.89 156 ILE B O 1
ATOM 2591 N N . ARG B 1 169 ? 45.586 72.807 30.887 1.00 16.14 157 ARG B N 1
ATOM 2592 C CA . ARG B 1 169 ? 46.559 72.771 29.858 1.00 18.38 157 ARG B CA 1
ATOM 2593 C C . ARG B 1 169 ? 45.820 72.766 28.503 1.00 22.45 157 ARG B C 1
ATOM 2594 O O . ARG B 1 169 ? 46.239 73.459 27.532 1.00 22.14 157 ARG B O 1
ATOM 2602 N N . LYS B 1 170 ? 44.798 71.956 28.425 1.00 19.89 158 LYS B N 1
ATOM 2603 C CA . LYS B 1 170 ? 44.115 71.769 27.102 1.00 19.88 158 LYS B CA 1
ATOM 2604 C C . LYS B 1 170 ? 43.433 73.021 26.738 1.00 27.08 158 LYS B C 1
ATOM 2605 O O . LYS B 1 170 ? 43.418 73.439 25.555 1.00 27.19 158 LYS B O 1
ATOM 2611 N N . LYS B 1 171 ? 42.842 73.648 27.768 1.00 24.31 159 LYS B N 1
ATOM 2612 C CA . LYS B 1 171 ? 42.215 74.894 27.473 1.00 24.18 159 LYS B CA 1
ATOM 2613 C C . LYS B 1 171 ? 43.224 75.903 27.005 1.00 25.11 159 LYS B C 1
ATOM 2614 O O . LYS B 1 171 ? 42.926 76.592 26.006 1.00 24.59 159 LYS B O 1
ATOM 2620 N N . LEU B 1 172 ? 44.397 76.073 27.677 1.00 17.90 160 LEU B N 1
ATOM 2621 C CA . LEU B 1 172 ? 45.382 77.056 27.204 1.00 22.36 160 LEU B CA 1
ATOM 2622 C C . LEU B 1 172 ? 45.900 76.589 25.817 1.00 29.34 160 LEU B C 1
ATOM 2623 O O . LEU B 1 172 ? 46.229 77.394 24.927 1.00 26.83 160 LEU B O 1
ATOM 2628 N N . GLU B 1 173 ? 45.938 75.293 25.576 1.00 26.77 161 GLU B N 1
ATOM 2629 C CA . GLU B 1 173 ? 46.540 74.898 24.242 1.00 24.89 161 GLU B CA 1
ATOM 2630 C C . GLU B 1 173 ? 45.643 75.316 23.100 1.00 21.44 161 GLU B C 1
ATOM 2631 O O . GLU B 1 173 ? 46.149 75.752 22.036 1.00 30.24 161 GLU B O 1
ATOM 2637 N N . LYS B 1 174 ? 44.340 75.256 23.346 1.00 27.38 162 LYS B N 1
ATOM 2638 C CA . LYS B 1 174 ? 43.362 75.660 22.375 1.00 39.90 162 LYS B CA 1
ATOM 2639 C C . LYS B 1 174 ? 43.396 77.191 22.195 1.00 44.31 162 LYS B C 1
ATOM 2640 O O . LYS B 1 174 ? 43.204 77.702 21.119 1.00 40.08 162 LYS B O 1
ATOM 2646 N N . GLN B 1 175 ? 43.720 77.917 23.234 1.00 32.60 163 GLN B N 1
ATOM 2647 C CA . GLN B 1 175 ? 43.778 79.394 23.077 1.00 25.29 163 GLN B CA 1
ATOM 2648 C C . GLN B 1 175 ? 44.981 79.679 22.311 1.00 32.88 163 GLN B C 1
ATOM 2649 O O . GLN B 1 175 ? 44.982 80.530 21.387 1.00 40.77 163 GLN B O 1
ATOM 2655 N N . HIS B 1 176 ? 46.037 78.927 22.596 1.00 28.32 164 HIS B N 1
ATOM 2656 C CA . HIS B 1 176 ? 47.258 79.215 21.881 1.00 26.01 164 HIS B CA 1
ATOM 2657 C C . HIS B 1 176 ? 47.047 79.080 20.373 1.00 48.31 164 HIS B C 1
ATOM 2658 O O . HIS B 1 176 ? 47.753 79.730 19.561 1.00 37.02 164 HIS B O 1
ATOM 2665 N N . ARG B 1 177 ? 46.080 78.259 19.979 1.00 41.79 165 ARG B N 1
ATOM 2666 C CA . ARG B 1 177 ? 45.876 78.206 18.528 1.00 51.59 165 ARG B CA 1
ATOM 2667 C C . ARG B 1 177 ? 44.656 79.098 18.150 1.00 52.19 165 ARG B C 1
ATOM 2668 O O . ARG B 1 177 ? 44.847 80.156 17.486 1.00 55.24 165 ARG B O 1
#

Solvent-accessible surface area: 16824 Å² total; per-residue (Å²): 123,44,99,42,134,42,17,56,6,31,31,106,112,0,98,47,101,3,144,88,10,171,99,17,55,101,69,10,57,123,22,0,22,27,0,0,45,3,0,25,113,49,90,18,65,6,0,0,0,0,1,10,62,37,46,93,37,0,0,0,0,3,40,18,170,98,93,36,96,15,62,8,2,0,35,2,112,66,107,63,69,39,169,112,94,61,117,100,105,3,23,16,38,0,0,48,61,20,130,20,82,5,84,14,29,67,74,0,65,0,105,6,42,40,48,92,23,80,113,65,106,50,80,1,104,45,55,17,1,17,7,0,3,13,7,4,12,1,0,59,6,100,2,3,0,54,107,17,74,87,146,71,61,57,101,0,106,123,71,0,46,96,84,72,174,141,120,78,93,48,116,33,5,55,4,45,29,105,113,0,94,52,101,5,152,79,12,153,96,14,64,112,74,10,126,99,25,10,80,21,0,24,80,2,0,48,105,42,104,22,73,6,0,0,0,0,1,10,64,39,47,93,36,0,0,0,0,3,50,24,184,100,134,67,98,45,66,7,0,0,36,2,110,65,85,74,76,41,167,107,106,10,128,109,101,10,23,15,37,0,0,44,66,27,132,35,66,5,73,11,23,65,78,0,83,0,89,6,45,40,121,90,23,81,110,54,88,40,70,2,110,29,59,27,0,5,8,0,3,13,8,4,12,1,0,62,8,77,2,3,0,50,102,19,34,1,2,66,21,3,107,6,21,110,104,0,55,140,112,93,208

Foldseek 3Di:
DAQAQFAAPPPQLLQDAAAADPAQDVVNVVVVVNQCVNCVVLPHFKGAVSRSVHRYGKMWGHPDPPSPRIFIFGPKDKAAPDPDWDWFFDDDSRLPPHTHIDIDRFKIKMWGAGNRRHIDIHIDGDPVVVRVVQRNCSNNSHHRCVRPPVVVSVVSNVVVVVVVVVD/DAADFAAPPDQLLQDAAAADPACDDVNLVLQVNQCVNCPVLPHFKDAVSRRVHRAGKMWGHPDPPSPRIWIFGPKDKAAPAQAWDFDFDDHSNLPPDTGTATHRQWIKMWGATSRGHIDIHIDGDPVVVVVVQRNCSNNRHHSLVRPDVVVSVVSNVVVVVVVD

InterPro domains:
  IPR023635 Peptide deformylase [MF_00163] (2-163)
  IPR023635 Peptide deformylase [PF01327] (4-153)
  IPR023635 Peptide deformylase [PIRSF004749] (1-166)
  IPR023635 Peptide deformylase [PR01576] (33-62)
  IPR023635 Peptide deformylase [PR01576] (90-101)
  IPR023635 Peptide deformylase [PR01576] (102-120)
  IPR023635 Peptide deformylase [PR01576] (121-150)
  IPR023635 Peptide deformylase [PTHR10458] (3-163)
  IPR023635 Peptide deformylase [TIGR00079] (4-161)
  IPR023635 Peptide deformylase [cd00487] (6-144)
  IPR036821 Peptide deformylase superfamily [G3DSA:3.90.45.10] (1-168)
  IPR036821 Peptide deformylase superfamily [SSF56420] (2-165)

CATH classification: 3.90.45.10